Protein AF-A0A2N3C4J0-F1 (afdb_monomer_lite)

Secondary structure (DSSP, 8-state):
--HHHHHHHHHHHHHHHHIIIIIHHHGGGTTSSSPEEE--SSSSPEEE-S--S-THHHHHHHHHHHHHHHHHHHHHHHHHHHHGGGS-HHHHHHHHHHHHHHHHHHHHHHHHHHHHHHHHHTS-SS--PPP------TT-SHHHHHHHHHHHHHHHS-TT--HHHHHHHHHHHHHHTHHHHHHHHHHHHHHHHHTT--

Sequence (198 aa):
MTPIGARLEIELDDEYHRMQNEWFFKWHHIGGCKAAEIESFRGKPITYAGIKFSDTARLVYWDTIQHYLRKKIASTFEEVEHKLPAYPINVRRNSIKEAADLISIFAARIRAAATEKDRILRGDGLNFPSAFDAGHWDGCHRSDIDGYADALLASFCDENASAQSRTSRLKKWYDDNQFWVNTLGIVIGLASLLATVL

pLDDT: mean 84.2, std 19.19, range [32.53, 98.56]

Structure (mmCIF, N/CA/C/O backbone):
data_AF-A0A2N3C4J0-F1
#
_entry.id   AF-A0A2N3C4J0-F1
#
loop_
_atom_site.group_PDB
_atom_site.id
_atom_site.type_symbol
_atom_site.label_atom_id
_atom_site.label_alt_id
_atom_site.label_comp_id
_atom_site.label_asym_id
_atom_site.label_entity_id
_atom_site.label_seq_id
_atom_site.pdbx_PDB_ins_code
_atom_site.Cartn_x
_atom_site.Cartn_y
_atom_site.Cartn_z
_atom_site.occupancy
_atom_site.B_iso_or_equiv
_atom_site.auth_seq_id
_atom_site.auth_comp_id
_atom_site.auth_asym_id
_atom_site.auth_atom_id
_atom_site.pdbx_PDB_model_num
ATOM 1 N N . MET A 1 1 ? -8.227 12.735 16.635 1.00 80.69 1 MET A N 1
ATOM 2 C CA . MET A 1 1 ? -7.049 11.876 16.473 1.00 80.69 1 MET A CA 1
ATOM 3 C C . MET A 1 1 ? -6.783 11.121 17.755 1.00 80.69 1 MET A C 1
ATOM 5 O O . MET A 1 1 ? -6.570 11.725 18.803 1.00 80.69 1 MET A O 1
ATOM 9 N N . THR A 1 2 ? -6.882 9.803 17.680 1.00 92.75 2 THR A N 1
ATOM 10 C CA . THR A 1 2 ? -6.576 8.862 18.758 1.00 92.75 2 THR A CA 1
ATOM 11 C C . THR A 1 2 ? -5.072 8.566 18.814 1.00 92.75 2 THR A C 1
ATOM 13 O O . THR A 1 2 ? -4.380 8.768 17.815 1.00 92.75 2 THR A O 1
ATOM 16 N N . PRO A 1 3 ? -4.539 8.051 19.941 1.00 92.12 3 PRO A N 1
ATOM 17 C CA . PRO A 1 3 ? -3.128 7.665 20.025 1.00 92.12 3 PRO A CA 1
ATOM 18 C C . PRO A 1 3 ? -2.713 6.625 18.972 1.00 92.12 3 PRO A C 1
ATOM 20 O O . PRO A 1 3 ? -1.616 6.712 18.428 1.00 92.12 3 PRO A O 1
ATOM 23 N N . ILE A 1 4 ? -3.598 5.668 18.655 1.00 93.00 4 ILE A N 1
ATOM 24 C CA . ILE A 1 4 ? -3.370 4.679 17.590 1.00 93.00 4 ILE A CA 1
ATOM 25 C C . ILE A 1 4 ? -3.312 5.376 16.228 1.00 93.00 4 ILE A C 1
ATOM 27 O O . ILE A 1 4 ? -2.363 5.152 15.484 1.00 93.00 4 ILE A O 1
ATOM 31 N N . GLY A 1 5 ? -4.288 6.241 15.926 1.00 92.62 5 GLY A N 1
ATOM 32 C CA . GLY A 1 5 ? -4.351 6.962 14.652 1.00 92.62 5 GLY A CA 1
ATOM 33 C C . GLY A 1 5 ? -3.123 7.840 14.409 1.00 92.62 5 GLY A C 1
ATOM 34 O O . GLY A 1 5 ? -2.528 7.765 13.342 1.00 92.62 5 GLY A O 1
ATOM 35 N N . ALA A 1 6 ? -2.680 8.592 15.422 1.00 95.25 6 ALA A N 1
ATOM 36 C CA . ALA A 1 6 ? -1.507 9.459 15.301 1.00 95.25 6 ALA A CA 1
ATOM 37 C C . ALA A 1 6 ? -0.218 8.683 15.001 1.00 95.25 6 ALA A C 1
ATOM 39 O O . ALA A 1 6 ? 0.596 9.105 14.185 1.00 95.25 6 ALA A O 1
ATOM 40 N N . ARG A 1 7 ? -0.034 7.530 15.653 1.00 95.19 7 ARG A N 1
ATOM 41 C CA . ARG A 1 7 ? 1.132 6.679 15.408 1.00 95.19 7 ARG A CA 1
ATOM 42 C C . ARG A 1 7 ? 1.075 6.041 14.025 1.00 95.19 7 ARG A C 1
ATOM 44 O O . ARG A 1 7 ? 2.086 5.990 13.336 1.00 95.19 7 ARG A O 1
ATOM 51 N N . LEU A 1 8 ? -0.113 5.591 13.631 1.00 97.00 8 LEU A N 1
ATOM 52 C CA . LEU A 1 8 ? -0.340 4.964 12.340 1.00 97.00 8 LEU A CA 1
ATOM 53 C C . LEU A 1 8 ? -0.101 5.931 11.175 1.00 97.00 8 LEU A C 1
ATOM 55 O O . LEU A 1 8 ? 0.463 5.534 10.163 1.00 97.00 8 LEU A O 1
ATOM 59 N N . GLU A 1 9 ? -0.512 7.192 11.308 1.00 97.69 9 GLU A N 1
ATOM 60 C CA . GLU A 1 9 ? -0.270 8.218 10.290 1.00 97.69 9 GLU A CA 1
ATOM 61 C C . GLU A 1 9 ? 1.228 8.371 9.994 1.00 97.69 9 GLU A C 1
ATOM 63 O O . GLU A 1 9 ? 1.627 8.311 8.832 1.00 97.69 9 GLU A O 1
ATOM 68 N N . ILE A 1 10 ? 2.052 8.480 11.042 1.00 97.56 10 ILE A N 1
ATOM 69 C CA . ILE A 1 10 ? 3.514 8.571 10.921 1.00 97.56 10 ILE A CA 1
ATOM 70 C C . ILE A 1 10 ? 4.077 7.296 10.279 1.00 97.56 10 ILE A C 1
ATOM 72 O O . ILE A 1 10 ? 4.813 7.376 9.300 1.00 97.56 10 ILE A O 1
ATOM 76 N N . GLU A 1 11 ? 3.681 6.119 10.778 1.00 97.88 11 GLU A N 1
ATOM 77 C CA . GLU A 1 11 ? 4.143 4.824 10.256 1.00 97.88 11 GLU A CA 1
ATOM 78 C C . GLU A 1 11 ? 3.817 4.649 8.755 1.00 97.88 11 GLU A C 1
ATOM 80 O O . GLU A 1 11 ? 4.630 4.112 8.000 1.00 97.88 11 GLU A O 1
ATOM 85 N N . LEU A 1 12 ? 2.639 5.092 8.299 1.00 98.25 12 LEU A N 1
ATOM 86 C CA . LEU A 1 12 ? 2.232 5.001 6.892 1.00 98.25 12 LEU A CA 1
ATOM 87 C C . LEU A 1 12 ? 2.924 6.039 6.004 1.00 98.25 12 LEU A C 1
ATOM 89 O O . LEU A 1 12 ? 3.195 5.750 4.835 1.00 98.25 12 LEU A O 1
ATOM 93 N N . ASP A 1 13 ? 3.207 7.232 6.523 1.00 98.31 13 ASP A N 1
ATOM 94 C CA . ASP A 1 13 ? 3.931 8.252 5.765 1.00 98.31 13 ASP A CA 1
ATOM 95 C C . ASP A 1 13 ? 5.410 7.881 5.586 1.00 98.31 13 ASP A C 1
ATOM 97 O O . ASP A 1 13 ? 5.928 7.937 4.466 1.00 98.31 13 ASP A O 1
ATOM 101 N N . ASP A 1 14 ? 6.057 7.385 6.644 1.00 98.31 14 ASP A N 1
ATOM 102 C CA . ASP A 1 14 ? 7.418 6.842 6.583 1.00 98.31 14 ASP A CA 1
ATOM 103 C C . ASP A 1 14 ? 7.505 5.682 5.586 1.00 98.31 14 ASP A C 1
ATOM 105 O O . ASP A 1 14 ? 8.398 5.634 4.735 1.00 98.31 14 ASP A O 1
ATOM 109 N N . GLU A 1 15 ? 6.533 4.770 5.629 1.00 98.31 15 GLU A N 1
ATOM 110 C CA . GLU A 1 15 ? 6.479 3.644 4.705 1.00 98.31 15 GLU A CA 1
ATOM 111 C C . GLU A 1 15 ? 6.270 4.095 3.252 1.00 98.31 15 GLU A C 1
ATOM 113 O O . GLU A 1 15 ? 6.882 3.545 2.331 1.00 98.31 15 GLU A O 1
ATOM 118 N N . TYR A 1 16 ? 5.449 5.122 3.019 1.00 98.44 16 TYR A N 1
ATOM 119 C CA . TYR A 1 16 ? 5.300 5.698 1.686 1.00 98.44 16 TYR A CA 1
ATOM 120 C C . TYR A 1 16 ? 6.628 6.274 1.178 1.00 98.44 16 TYR A C 1
ATOM 122 O O . TYR A 1 16 ? 7.013 6.008 0.035 1.00 98.44 16 TYR A O 1
ATOM 130 N N . HIS A 1 17 ? 7.358 7.017 2.013 1.00 98.12 17 HIS A N 1
ATOM 131 C CA . HIS A 1 17 ? 8.673 7.551 1.655 1.00 98.12 17 HIS A CA 1
ATOM 132 C C . HIS A 1 17 ? 9.693 6.445 1.379 1.00 98.12 17 HIS A C 1
ATOM 134 O O . HIS A 1 17 ? 10.423 6.522 0.385 1.00 98.12 17 HIS A O 1
ATOM 140 N N . ARG A 1 18 ? 9.703 5.380 2.186 1.00 97.81 18 ARG A N 1
ATOM 141 C CA . ARG A 1 18 ? 10.529 4.195 1.935 1.00 97.81 18 ARG A CA 1
ATOM 142 C C . ARG A 1 18 ? 10.213 3.585 0.569 1.00 97.81 18 ARG A C 1
ATOM 144 O O . ARG A 1 18 ? 11.120 3.348 -0.226 1.00 97.81 18 ARG A O 1
ATOM 151 N N . MET A 1 19 ? 8.934 3.405 0.238 1.00 98.12 19 MET A N 1
ATOM 152 C CA . MET A 1 19 ? 8.522 2.876 -1.067 1.00 98.12 19 MET A CA 1
ATOM 153 C C . MET A 1 19 ? 8.969 3.763 -2.236 1.00 98.12 19 MET A C 1
ATOM 155 O O . MET A 1 19 ? 9.418 3.231 -3.254 1.00 98.12 19 MET A O 1
ATOM 159 N N . GLN A 1 20 ? 8.896 5.092 -2.105 1.00 97.19 20 GLN A N 1
ATOM 160 C CA . GLN A 1 20 ? 9.398 6.033 -3.118 1.00 97.19 20 GLN A CA 1
ATOM 161 C C . GLN A 1 20 ? 10.906 5.905 -3.335 1.00 97.19 20 GLN A C 1
ATOM 163 O O . GLN A 1 20 ? 11.361 5.772 -4.476 1.00 97.19 20 GLN A O 1
ATOM 168 N N . ASN A 1 21 ? 11.662 5.930 -2.241 1.00 95.81 21 ASN A N 1
ATOM 169 C CA . ASN A 1 21 ? 13.115 6.054 -2.274 1.00 95.81 21 ASN A CA 1
ATOM 170 C C . ASN A 1 21 ? 13.826 4.722 -2.517 1.00 95.81 21 ASN A C 1
ATOM 172 O O . ASN A 1 21 ? 14.916 4.705 -3.080 1.00 95.81 21 ASN A O 1
ATOM 176 N N . GLU A 1 22 ? 13.215 3.605 -2.127 1.00 94.81 22 GLU A N 1
ATOM 177 C CA . GLU A 1 22 ? 13.823 2.284 -2.251 1.00 94.81 22 GLU A CA 1
ATOM 178 C C . GLU A 1 22 ? 13.171 1.481 -3.370 1.00 94.81 22 GLU A C 1
ATOM 180 O O . GLU A 1 22 ? 13.823 1.140 -4.358 1.00 94.81 22 GLU A O 1
ATOM 185 N N . TRP A 1 23 ? 11.880 1.171 -3.246 1.00 96.69 23 TRP A N 1
ATOM 186 C CA . TRP A 1 23 ? 11.245 0.201 -4.134 1.00 96.69 23 TRP A CA 1
ATOM 187 C C . TRP A 1 23 ? 10.999 0.771 -5.533 1.00 96.69 23 TRP A C 1
ATOM 189 O O . TRP A 1 23 ? 11.502 0.238 -6.523 1.00 96.69 23 TRP A O 1
ATOM 199 N N . PHE A 1 24 ? 10.288 1.898 -5.632 1.00 96.94 24 PHE A N 1
ATOM 200 C CA . PHE A 1 24 ? 10.022 2.557 -6.912 1.00 96.94 24 PHE A CA 1
ATOM 201 C C . PHE A 1 24 ? 11.294 3.092 -7.574 1.00 96.94 24 PHE A C 1
ATOM 203 O O . PHE A 1 24 ? 11.328 3.233 -8.799 1.00 9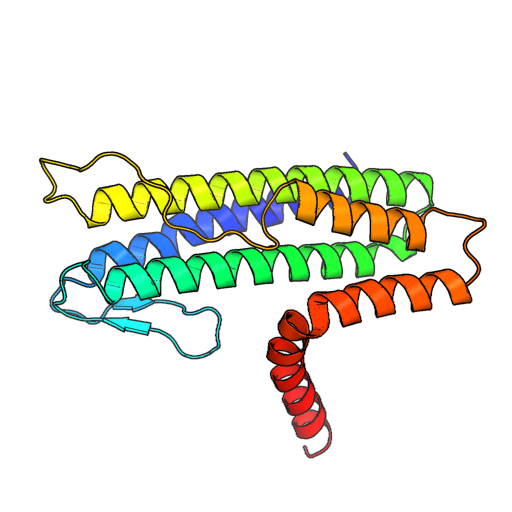6.94 24 PHE A O 1
ATOM 210 N N . PHE A 1 25 ? 12.318 3.437 -6.795 1.00 94.38 25 PHE A N 1
ATOM 211 C CA . PHE A 1 25 ? 13.606 3.876 -7.320 1.00 94.38 25 PHE A CA 1
ATOM 212 C C . PHE A 1 25 ? 14.356 2.736 -8.017 1.00 94.38 25 PHE A C 1
ATOM 214 O O . PHE A 1 25 ? 14.793 2.901 -9.154 1.00 94.38 25 PHE A O 1
ATOM 221 N N . LYS A 1 26 ? 14.433 1.549 -7.400 1.00 94.81 26 LYS A N 1
ATOM 222 C CA . LYS A 1 26 ? 15.139 0.384 -7.964 1.00 94.81 26 LYS A CA 1
ATOM 223 C C . LYS A 1 26 ? 14.640 -0.027 -9.350 1.00 94.81 26 LYS A C 1
ATOM 225 O O . LYS A 1 26 ? 15.444 -0.437 -10.185 1.00 94.81 26 LYS A O 1
ATOM 230 N N . TRP A 1 27 ? 13.348 0.138 -9.629 1.00 94.69 27 TRP A N 1
ATOM 231 C CA . TRP A 1 27 ? 12.779 -0.166 -10.945 1.00 94.69 27 TRP A CA 1
ATOM 232 C C . TRP A 1 27 ? 13.357 0.671 -12.092 1.00 94.69 27 TRP A C 1
ATOM 234 O O . TRP A 1 27 ? 13.385 0.192 -13.222 1.00 94.69 27 TRP A O 1
ATOM 244 N N . HIS A 1 28 ? 13.891 1.867 -11.825 1.00 91.50 28 HIS A N 1
ATOM 245 C CA . HIS A 1 28 ? 14.586 2.665 -12.847 1.00 91.50 28 HIS A CA 1
ATOM 246 C C . HIS A 1 28 ? 15.892 2.028 -13.324 1.00 91.50 28 HIS A C 1
ATOM 248 O O . HIS A 1 28 ? 16.371 2.328 -14.415 1.00 91.50 28 HIS A O 1
ATOM 254 N N . HIS A 1 29 ? 16.480 1.143 -12.521 1.00 91.50 29 HIS A N 1
ATOM 255 C CA . HIS A 1 29 ? 17.810 0.599 -12.773 1.00 91.50 29 HIS A CA 1
ATOM 256 C C . HIS A 1 29 ? 17.810 -0.763 -13.470 1.00 91.50 29 HIS A C 1
ATOM 258 O O . HIS A 1 29 ? 18.884 -1.261 -13.797 1.00 91.50 29 HIS A O 1
ATOM 264 N N . ILE A 1 30 ? 16.644 -1.350 -13.765 1.00 91.44 30 ILE A N 1
ATOM 265 C CA . ILE A 1 30 ? 16.563 -2.695 -14.365 1.00 91.44 30 ILE A CA 1
ATOM 266 C C . ILE A 1 30 ? 17.195 -2.786 -15.764 1.00 91.44 30 ILE A C 1
ATOM 268 O O . ILE A 1 30 ? 17.631 -3.861 -16.173 1.00 91.44 30 ILE A O 1
ATOM 272 N N . GLY A 1 31 ? 17.264 -1.660 -16.483 1.00 87.44 31 GLY A N 1
ATOM 273 C CA . GLY A 1 31 ? 17.903 -1.553 -17.798 1.00 87.44 31 GLY A CA 1
ATOM 274 C C . GLY A 1 31 ? 19.407 -1.280 -17.746 1.00 87.44 31 GLY A C 1
ATOM 275 O O . GLY A 1 31 ? 20.052 -1.231 -18.788 1.00 87.44 31 GLY A O 1
ATOM 276 N N . GLY A 1 32 ? 19.976 -1.084 -16.554 1.00 87.25 32 GLY A N 1
ATOM 277 C CA . GLY A 1 32 ? 21.403 -0.836 -16.374 1.00 87.25 32 GLY A CA 1
ATOM 278 C C . GLY A 1 32 ? 22.252 -2.108 -16.450 1.00 87.25 32 GLY A C 1
ATOM 279 O O . GLY A 1 32 ? 21.752 -3.226 -16.348 1.00 87.25 32 GLY A O 1
ATOM 280 N N . CYS A 1 33 ? 23.572 -1.935 -16.575 1.00 80.94 33 CYS A N 1
ATOM 281 C CA . CYS A 1 33 ? 24.528 -3.050 -16.615 1.00 80.94 33 CYS A CA 1
ATOM 282 C C . CYS A 1 33 ? 24.687 -3.776 -15.267 1.00 80.94 33 CYS A C 1
ATOM 284 O O . CYS A 1 33 ? 25.174 -4.902 -15.229 1.00 80.94 33 CYS A O 1
ATOM 286 N N . LYS A 1 34 ? 24.325 -3.126 -14.154 1.00 87.25 34 LYS A N 1
ATOM 287 C CA . LYS A 1 34 ? 24.336 -3.736 -12.819 1.00 87.25 34 LYS A CA 1
ATOM 288 C C . LYS A 1 34 ? 22.964 -4.323 -12.521 1.00 87.25 34 LYS A C 1
ATOM 290 O O . LYS A 1 34 ? 21.956 -3.688 -12.815 1.00 87.25 34 LYS A O 1
ATOM 295 N N . ALA A 1 35 ? 22.947 -5.498 -11.900 1.00 88.81 35 ALA A N 1
ATOM 296 C CA . ALA A 1 35 ? 21.706 -6.118 -11.471 1.00 88.81 35 ALA A CA 1
ATOM 297 C C . ALA A 1 35 ? 21.004 -5.259 -10.408 1.00 88.81 35 ALA A C 1
ATOM 299 O O . ALA A 1 35 ? 21.600 -4.896 -9.394 1.00 88.81 35 ALA A O 1
ATOM 300 N N . ALA A 1 36 ? 19.740 -4.935 -10.655 1.00 90.81 36 ALA A N 1
ATOM 301 C CA . ALA A 1 36 ? 18.839 -4.327 -9.695 1.00 90.81 36 ALA A CA 1
ATOM 302 C C . ALA A 1 36 ? 18.149 -5.434 -8.888 1.00 90.81 36 ALA A C 1
ATOM 304 O O . ALA A 1 36 ? 17.457 -6.284 -9.452 1.00 90.81 36 ALA A O 1
ATOM 305 N N . GLU A 1 37 ? 18.332 -5.410 -7.567 1.00 94.19 37 GLU A N 1
ATOM 306 C CA . GLU A 1 37 ? 17.665 -6.314 -6.627 1.00 94.19 37 GLU A CA 1
ATOM 307 C C . GLU A 1 37 ? 16.440 -5.635 -6.015 1.00 94.19 37 GLU A C 1
ATOM 309 O O . GLU A 1 37 ? 16.536 -4.773 -5.130 1.00 94.19 37 GLU A O 1
ATOM 314 N N . ILE A 1 38 ? 15.272 -6.023 -6.512 1.00 94.81 38 ILE A N 1
ATOM 315 C CA . ILE A 1 38 ? 13.973 -5.468 -6.151 1.00 94.81 38 ILE A CA 1
ATOM 316 C C . ILE A 1 38 ? 13.292 -6.397 -5.149 1.00 94.81 38 ILE A C 1
ATOM 318 O O . ILE A 1 38 ? 13.268 -7.615 -5.311 1.00 94.81 38 ILE A O 1
ATOM 322 N N . GLU A 1 39 ? 12.711 -5.826 -4.102 1.00 94.75 39 GLU A N 1
ATOM 323 C CA . GLU A 1 39 ? 11.949 -6.605 -3.132 1.00 94.75 39 GLU A CA 1
ATOM 324 C C . GLU A 1 39 ? 10.658 -7.139 -3.773 1.00 94.75 39 GLU A C 1
ATOM 326 O O . GLU A 1 39 ? 9.893 -6.381 -4.368 1.00 94.75 39 GLU A O 1
ATOM 331 N N . SER A 1 40 ? 10.408 -8.446 -3.658 1.00 92.19 40 SER A N 1
ATOM 332 C CA . SER A 1 40 ? 9.174 -9.069 -4.165 1.00 92.19 40 SER A CA 1
ATOM 333 C C . SER A 1 40 ? 8.035 -9.082 -3.147 1.00 92.19 40 SER A C 1
ATOM 335 O O . SER A 1 40 ? 6.912 -9.442 -3.487 1.00 92.19 40 SER A O 1
ATOM 337 N N . PHE A 1 41 ? 8.344 -8.809 -1.874 1.00 93.19 41 PHE A N 1
ATOM 338 C CA . PHE A 1 41 ? 7.460 -8.976 -0.712 1.00 93.19 41 PHE A CA 1
ATOM 339 C C . PHE A 1 41 ? 6.955 -10.416 -0.473 1.00 93.19 41 PHE A C 1
ATOM 341 O O . PHE A 1 41 ? 6.212 -10.671 0.482 1.00 93.19 41 PHE A O 1
ATOM 348 N N . ARG A 1 42 ? 7.444 -11.371 -1.281 1.00 89.81 42 ARG A N 1
ATOM 349 C CA . ARG A 1 42 ? 7.178 -12.820 -1.241 1.00 89.81 42 ARG A CA 1
ATOM 350 C C . ARG A 1 42 ? 8.379 -13.632 -0.722 1.00 89.81 42 ARG A C 1
ATOM 352 O O . ARG A 1 42 ? 8.401 -14.852 -0.832 1.00 89.81 42 ARG A O 1
ATOM 359 N N . GLY A 1 43 ? 9.400 -12.963 -0.180 1.00 86.69 43 GLY A N 1
ATOM 360 C CA . GLY A 1 43 ? 10.560 -13.576 0.482 1.00 86.69 43 GLY A CA 1
ATOM 361 C C . GLY A 1 43 ? 11.845 -13.608 -0.352 1.00 86.69 43 GLY A C 1
ATOM 362 O O . GLY A 1 43 ? 12.901 -13.280 0.176 1.00 86.69 43 GLY A O 1
ATOM 363 N N . LYS A 1 44 ? 11.784 -13.945 -1.649 1.00 89.06 44 LYS A N 1
ATOM 364 C CA . LYS A 1 44 ? 12.964 -13.888 -2.542 1.00 89.06 44 LYS A CA 1
ATOM 365 C C . LYS A 1 44 ? 12.961 -12.618 -3.396 1.00 89.06 44 LYS A C 1
ATOM 367 O O . LYS A 1 44 ? 11.920 -12.342 -3.988 1.00 89.06 44 LYS A O 1
ATOM 372 N N . PRO A 1 45 ? 14.067 -11.863 -3.502 1.00 92.38 45 PRO A N 1
ATOM 373 C CA . PRO A 1 45 ? 14.111 -10.669 -4.340 1.00 92.38 45 PRO A CA 1
ATOM 374 C C . PRO A 1 45 ? 13.979 -11.017 -5.830 1.00 92.38 45 PRO A C 1
ATOM 376 O O . PRO A 1 45 ? 14.329 -12.113 -6.267 1.00 92.38 45 PRO A O 1
ATOM 379 N N . ILE A 1 46 ? 13.468 -10.064 -6.602 1.00 93.00 46 ILE A N 1
ATOM 380 C CA . ILE A 1 46 ? 13.475 -10.074 -8.064 1.00 93.00 46 ILE A CA 1
ATOM 381 C C . ILE A 1 46 ? 14.794 -9.453 -8.517 1.00 93.00 46 ILE A C 1
ATOM 383 O O . ILE A 1 46 ? 15.144 -8.355 -8.084 1.00 93.00 46 ILE A O 1
ATOM 387 N N . THR A 1 47 ? 15.505 -10.131 -9.411 1.00 92.94 47 THR A N 1
ATOM 388 C CA . THR A 1 47 ? 16.779 -9.646 -9.947 1.00 92.94 47 THR A CA 1
ATOM 389 C C . THR A 1 47 ? 16.647 -9.395 -11.442 1.00 92.94 47 THR A C 1
ATOM 391 O O . THR A 1 47 ? 16.326 -10.310 -12.200 1.00 92.94 47 THR A O 1
ATOM 394 N N . TYR A 1 48 ? 16.929 -8.166 -11.870 1.00 92.25 48 TYR A N 1
ATOM 395 C CA . TYR A 1 48 ? 16.931 -7.776 -13.281 1.00 92.25 48 TYR A CA 1
ATOM 396 C C . TYR A 1 48 ? 18.212 -7.038 -13.656 1.00 92.25 48 TYR A C 1
ATOM 398 O O . TYR A 1 48 ? 18.709 -6.239 -12.871 1.00 92.25 48 TYR A O 1
ATOM 406 N N . ALA A 1 49 ? 18.733 -7.280 -14.859 1.00 91.12 49 ALA A N 1
ATOM 407 C CA . ALA A 1 49 ? 19.894 -6.578 -15.402 1.00 91.12 49 ALA A CA 1
ATOM 408 C C . ALA A 1 49 ? 19.761 -6.440 -16.922 1.00 91.12 49 ALA A C 1
ATOM 410 O O . ALA A 1 49 ? 19.448 -7.420 -17.599 1.00 91.12 49 ALA A O 1
ATOM 411 N N . GLY A 1 50 ? 20.020 -5.246 -17.455 1.00 89.19 50 GLY A N 1
ATOM 412 C CA . GLY A 1 50 ? 20.052 -4.982 -18.895 1.00 89.19 50 GLY A CA 1
ATOM 413 C C . GLY A 1 50 ? 18.735 -5.217 -19.641 1.00 89.19 50 GLY A C 1
ATOM 414 O O . GLY A 1 50 ? 18.762 -5.368 -20.861 1.00 89.19 50 GLY A O 1
ATOM 415 N N . ILE A 1 51 ? 17.591 -5.268 -18.948 1.00 89.75 51 ILE A N 1
ATOM 416 C CA . ILE A 1 51 ? 16.289 -5.484 -19.590 1.00 89.75 51 ILE A CA 1
ATOM 417 C C . ILE A 1 51 ? 15.489 -4.189 -19.702 1.00 89.75 51 ILE A C 1
ATOM 419 O O . ILE A 1 51 ? 15.481 -3.348 -18.804 1.00 89.75 51 ILE A O 1
ATOM 423 N N . LYS A 1 52 ? 14.759 -4.044 -20.809 1.00 90.56 52 LYS A N 1
ATOM 424 C CA . LYS A 1 52 ? 13.783 -2.966 -20.964 1.00 90.56 52 LYS A CA 1
ATOM 425 C C . LYS A 1 52 ? 12.546 -3.256 -20.110 1.00 90.56 52 LYS A C 1
ATOM 427 O O . LYS A 1 52 ? 12.116 -4.402 -19.985 1.00 90.56 52 LYS A O 1
ATOM 432 N N . PHE A 1 53 ? 11.945 -2.203 -19.562 1.00 93.56 53 PHE A N 1
ATOM 433 C CA . PHE A 1 53 ? 10.641 -2.293 -18.918 1.00 93.56 53 PHE A CA 1
ATOM 434 C C . PHE A 1 53 ? 9.536 -2.510 -19.967 1.00 93.56 53 PHE A C 1
ATOM 436 O O . PHE A 1 53 ? 9.023 -1.569 -20.572 1.00 93.56 53 PHE A O 1
ATOM 443 N N . SER A 1 54 ? 9.198 -3.773 -20.215 1.00 91.25 54 SER A N 1
ATOM 444 C CA . SER A 1 54 ? 8.178 -4.200 -21.180 1.00 91.25 54 SER A CA 1
ATOM 445 C C . SER A 1 54 ? 7.617 -5.571 -20.811 1.00 91.25 54 SER A C 1
ATOM 447 O O . SER A 1 54 ? 8.283 -6.340 -20.115 1.00 91.25 54 SER A O 1
ATOM 449 N N . ASP A 1 55 ? 6.403 -5.860 -21.285 1.00 91.12 55 ASP A N 1
ATOM 450 C CA . ASP A 1 55 ? 5.716 -7.154 -21.183 1.00 91.12 55 ASP A CA 1
ATOM 451 C C . ASP A 1 55 ? 5.863 -7.805 -19.799 1.00 91.12 55 ASP A C 1
ATOM 453 O O . ASP A 1 55 ? 5.278 -7.335 -18.822 1.00 91.12 55 ASP A O 1
ATOM 457 N N . THR A 1 56 ? 6.693 -8.843 -19.687 1.00 92.94 56 THR A N 1
ATOM 458 C CA . THR A 1 56 ? 6.924 -9.604 -18.455 1.00 92.94 56 THR A CA 1
ATOM 459 C C . THR A 1 56 ? 7.394 -8.739 -17.287 1.00 92.94 56 THR A C 1
ATOM 461 O O . THR A 1 56 ? 6.881 -8.893 -16.183 1.00 92.94 56 THR A O 1
ATOM 464 N N . ALA A 1 57 ? 8.327 -7.805 -17.500 1.00 94.56 57 ALA A N 1
ATOM 465 C CA . ALA A 1 57 ? 8.828 -6.952 -16.416 1.00 94.56 57 ALA A CA 1
ATOM 466 C C . ALA A 1 57 ? 7.722 -6.043 -15.864 1.00 94.56 57 ALA A C 1
ATOM 468 O O . ALA A 1 57 ? 7.630 -5.821 -14.657 1.00 94.56 57 ALA A O 1
ATOM 469 N N . ARG A 1 58 ? 6.836 -5.578 -16.751 1.00 95.38 58 ARG A N 1
ATOM 470 C CA . ARG A 1 58 ? 5.666 -4.780 -16.390 1.00 95.38 58 ARG A CA 1
ATOM 471 C C . ARG A 1 58 ? 4.626 -5.613 -15.638 1.00 95.38 58 ARG A C 1
ATOM 473 O O . ARG A 1 58 ? 4.075 -5.135 -14.653 1.00 95.38 58 ARG A O 1
ATOM 480 N N . LEU A 1 59 ? 4.384 -6.858 -16.050 1.00 95.25 59 LEU A N 1
ATOM 481 C CA . LEU A 1 59 ? 3.497 -7.773 -15.320 1.00 95.25 59 LEU A CA 1
ATOM 482 C C . LEU A 1 59 ? 4.016 -8.048 -13.903 1.00 95.25 59 LEU A C 1
ATOM 484 O O . LEU A 1 59 ? 3.260 -7.933 -12.942 1.00 95.25 59 LEU A O 1
ATOM 488 N N . VAL A 1 60 ? 5.314 -8.339 -13.763 1.00 95.69 60 VAL A N 1
ATOM 489 C CA . VAL A 1 60 ? 5.954 -8.571 -12.459 1.00 95.69 60 VAL A CA 1
ATOM 490 C C . VAL A 1 60 ? 5.892 -7.322 -11.583 1.00 95.69 60 VAL A C 1
ATOM 492 O O . VAL A 1 60 ? 5.590 -7.429 -10.396 1.00 95.69 60 VAL A O 1
ATOM 495 N N . TYR A 1 61 ? 6.125 -6.140 -12.154 1.00 97.12 61 TYR A N 1
ATOM 496 C CA . TYR A 1 61 ? 5.978 -4.864 -11.456 1.00 97.12 61 TYR A CA 1
ATOM 497 C C . TYR A 1 61 ? 4.592 -4.708 -10.830 1.00 97.12 61 TYR A C 1
ATOM 499 O O . TYR A 1 61 ? 4.479 -4.487 -9.621 1.00 97.12 61 TYR A O 1
ATOM 507 N N . TRP A 1 62 ? 3.548 -4.868 -11.648 1.00 97.50 62 TRP A N 1
ATOM 508 C CA . TRP A 1 62 ? 2.173 -4.707 -11.203 1.00 97.50 62 TRP A CA 1
ATOM 509 C C . TRP A 1 62 ? 1.787 -5.773 -10.180 1.00 97.50 62 TRP A C 1
ATOM 511 O O . TRP A 1 62 ? 1.232 -5.415 -9.144 1.00 97.50 62 TRP A O 1
ATOM 521 N N . ASP A 1 63 ? 2.086 -7.052 -10.417 1.00 95.81 63 ASP A N 1
ATOM 522 C CA . ASP A 1 63 ? 1.790 -8.122 -9.451 1.00 95.81 63 ASP A CA 1
ATOM 523 C C . ASP A 1 63 ? 2.458 -7.857 -8.092 1.00 95.81 63 ASP A C 1
ATOM 525 O O . ASP A 1 63 ? 1.833 -7.985 -7.038 1.00 95.81 63 ASP A O 1
ATOM 529 N N . THR A 1 64 ? 3.715 -7.409 -8.114 1.00 96.62 64 THR A N 1
ATOM 530 C CA . THR A 1 64 ? 4.498 -7.188 -6.895 1.00 96.62 64 THR A CA 1
ATOM 531 C C . THR A 1 64 ? 3.931 -6.048 -6.050 1.00 96.62 64 THR A C 1
ATOM 533 O O . THR A 1 64 ? 3.763 -6.215 -4.841 1.00 96.62 64 THR A O 1
ATOM 536 N N . ILE A 1 65 ? 3.598 -4.900 -6.655 1.00 97.50 65 ILE A N 1
ATOM 537 C CA . ILE A 1 65 ? 3.060 -3.758 -5.896 1.00 97.50 65 ILE A CA 1
ATOM 538 C C . ILE A 1 65 ? 1.639 -4.018 -5.383 1.00 97.50 65 ILE A C 1
ATOM 540 O O . ILE A 1 65 ? 1.291 -3.588 -4.283 1.00 97.50 65 ILE A O 1
ATOM 544 N N . GLN A 1 66 ? 0.830 -4.766 -6.138 1.00 96.31 66 GLN A N 1
ATOM 545 C CA . GLN A 1 66 ? -0.498 -5.197 -5.696 1.00 96.31 66 GLN A CA 1
ATOM 546 C C . GLN A 1 66 ? -0.397 -6.131 -4.490 1.00 96.31 66 GLN A C 1
ATOM 548 O O . GLN A 1 66 ? -1.090 -5.934 -3.490 1.00 96.31 66 GLN A O 1
ATOM 553 N N . HIS A 1 67 ? 0.505 -7.115 -4.556 1.00 94.81 67 HIS A N 1
ATOM 554 C CA . HIS A 1 67 ? 0.753 -8.032 -3.450 1.00 94.81 67 HIS A CA 1
ATOM 555 C C . HIS A 1 67 ? 1.243 -7.299 -2.198 1.00 94.81 67 HIS A C 1
ATOM 557 O O . HIS A 1 67 ? 0.722 -7.535 -1.107 1.00 94.81 67 HIS A O 1
ATOM 563 N N . TYR A 1 68 ? 2.206 -6.388 -2.363 1.00 97.06 68 TYR A N 1
ATOM 564 C CA . TYR A 1 68 ? 2.690 -5.524 -1.292 1.00 97.06 68 TYR A CA 1
ATOM 565 C C . TYR A 1 68 ? 1.554 -4.778 -0.606 1.00 97.06 68 TYR A C 1
ATOM 567 O O . TYR A 1 68 ? 1.401 -4.881 0.609 1.00 97.06 68 TYR A O 1
ATOM 575 N N . LEU A 1 69 ? 0.753 -4.043 -1.385 1.00 97.12 69 LEU A N 1
ATOM 576 C CA . LEU A 1 69 ? -0.257 -3.159 -0.823 1.00 97.12 69 LEU A CA 1
ATOM 577 C C . LEU A 1 69 ? -1.307 -3.959 -0.052 1.00 97.12 69 LEU A C 1
ATOM 579 O O . LEU A 1 69 ? -1.630 -3.607 1.080 1.00 97.12 69 LEU A O 1
ATOM 583 N N . ARG A 1 70 ? -1.758 -5.085 -0.617 1.00 94.25 70 ARG A N 1
ATOM 584 C CA . ARG A 1 70 ? -2.700 -5.989 0.051 1.00 94.25 70 ARG A CA 1
ATOM 585 C C . ARG A 1 70 ? -2.143 -6.503 1.374 1.00 94.25 70 ARG A C 1
ATOM 587 O O . ARG A 1 70 ? -2.819 -6.445 2.398 1.00 94.25 70 ARG A O 1
ATOM 594 N N . LYS A 1 71 ? -0.895 -6.980 1.365 1.00 93.75 71 LYS A N 1
ATOM 595 C CA . LYS A 1 71 ? -0.222 -7.481 2.568 1.00 93.75 71 LYS A CA 1
ATOM 596 C C . LYS A 1 71 ? -0.068 -6.381 3.619 1.00 93.75 71 LYS A C 1
ATOM 598 O O . LYS A 1 71 ? -0.323 -6.637 4.791 1.00 93.75 71 LYS A O 1
ATOM 603 N N . LYS A 1 72 ? 0.309 -5.166 3.204 1.00 96.62 72 LYS A N 1
ATOM 604 C CA . LYS A 1 72 ? 0.503 -4.027 4.106 1.00 96.62 72 LYS A CA 1
ATOM 605 C C . LYS A 1 72 ? -0.809 -3.617 4.775 1.00 96.62 72 LYS A C 1
ATOM 607 O O . LYS A 1 72 ? -0.826 -3.497 5.994 1.00 96.62 72 LYS A O 1
ATOM 612 N N . ILE A 1 73 ? -1.897 -3.487 4.011 1.00 95.31 73 ILE A N 1
ATOM 613 C CA . ILE A 1 73 ? -3.240 -3.182 4.537 1.00 95.31 73 ILE A CA 1
ATOM 614 C C . ILE A 1 73 ? -3.644 -4.201 5.607 1.00 95.31 73 ILE A C 1
ATOM 616 O O . ILE A 1 73 ? -3.997 -3.807 6.718 1.00 95.31 73 ILE A O 1
ATOM 620 N N . ALA A 1 74 ? -3.531 -5.498 5.297 1.00 92.56 74 ALA A N 1
ATOM 621 C CA . ALA A 1 74 ? -3.872 -6.564 6.235 1.00 92.56 74 ALA A CA 1
ATOM 622 C C . ALA A 1 74 ? -3.030 -6.485 7.520 1.00 92.56 74 ALA A C 1
ATOM 624 O O . ALA A 1 74 ? -3.592 -6.404 8.610 1.00 92.56 74 ALA A O 1
ATOM 625 N N . SER A 1 75 ? -1.698 -6.396 7.399 1.00 92.50 75 SER A N 1
ATOM 626 C CA . SER A 1 75 ? -0.812 -6.301 8.570 1.00 92.50 75 SER A CA 1
ATOM 627 C C . SER A 1 75 ? -1.088 -5.061 9.421 1.00 92.50 75 SER A C 1
ATOM 629 O O . SER A 1 75 ? -1.026 -5.112 10.645 1.00 92.50 75 SER A O 1
ATOM 631 N N . THR A 1 76 ? -1.439 -3.939 8.790 1.00 94.94 76 THR A N 1
ATOM 632 C CA . THR A 1 76 ? -1.745 -2.704 9.507 1.00 94.94 76 THR A CA 1
ATOM 633 C C . THR A 1 76 ? -3.041 -2.835 10.306 1.00 94.94 76 THR A C 1
ATOM 635 O O . THR A 1 76 ? -3.092 -2.391 11.453 1.00 94.94 76 THR A O 1
ATOM 638 N N . PHE A 1 77 ? -4.074 -3.474 9.752 1.00 93.94 77 PHE A N 1
ATOM 639 C CA . PHE A 1 77 ? -5.291 -3.761 10.512 1.00 93.94 77 PHE A CA 1
ATOM 640 C C . PHE A 1 77 ? -5.050 -4.746 11.659 1.00 93.94 77 PHE A C 1
ATOM 642 O O . PHE A 1 77 ? -5.557 -4.501 12.751 1.00 93.94 77 PHE A O 1
ATOM 649 N N . GLU A 1 78 ? -4.242 -5.791 11.461 1.00 91.06 78 GLU A N 1
ATOM 650 C CA . GLU A 1 78 ? -3.853 -6.729 12.529 1.00 91.06 78 GLU A CA 1
ATOM 651 C C . GLU A 1 78 ? -3.134 -6.008 13.682 1.00 91.06 78 GLU A C 1
ATOM 653 O O . GLU A 1 78 ? -3.422 -6.232 14.860 1.00 91.06 78 GLU A O 1
ATOM 658 N N . GLU A 1 79 ? -2.230 -5.079 13.366 1.00 90.69 79 GLU A N 1
ATOM 659 C CA . GLU A 1 79 ? -1.555 -4.269 14.378 1.00 90.69 79 GLU A CA 1
ATOM 660 C C . GLU A 1 79 ? -2.504 -3.334 15.134 1.00 90.69 79 GLU A C 1
ATOM 662 O O . GLU A 1 79 ? -2.331 -3.114 16.338 1.00 90.69 79 GLU A O 1
ATOM 667 N N . VAL A 1 80 ? -3.476 -2.738 14.436 1.00 93.25 80 VAL A N 1
ATOM 668 C CA . VAL A 1 80 ? -4.524 -1.930 15.071 1.00 93.25 80 VAL A CA 1
ATOM 669 C C . VAL A 1 80 ? -5.338 -2.820 16.002 1.00 93.25 80 VAL A C 1
ATOM 671 O O . VAL A 1 80 ? -5.457 -2.490 17.181 1.00 93.25 80 VAL A O 1
ATOM 674 N N . GLU A 1 81 ? -5.818 -3.964 15.510 1.00 92.19 81 GLU A N 1
ATOM 675 C CA . GLU A 1 81 ? -6.592 -4.950 16.263 1.00 92.19 81 GLU A CA 1
ATOM 676 C C . GLU A 1 81 ? -5.890 -5.358 17.560 1.00 92.19 81 GLU A C 1
ATOM 678 O O . GLU A 1 81 ? -6.497 -5.304 18.630 1.00 92.19 81 GLU A O 1
ATOM 683 N N . HIS A 1 82 ? -4.593 -5.665 17.496 1.00 91.31 82 HIS A N 1
ATOM 684 C CA . HIS A 1 82 ? -3.806 -6.045 18.667 1.00 91.31 82 HIS A CA 1
ATOM 685 C C . HIS A 1 82 ? -3.759 -4.950 19.750 1.00 91.31 82 HIS A C 1
ATOM 687 O O . HIS A 1 82 ? -3.687 -5.251 20.943 1.00 91.31 82 HIS A O 1
ATOM 693 N N . LYS A 1 83 ? -3.827 -3.671 19.358 1.00 91.81 83 LYS A N 1
ATOM 694 C CA . LYS A 1 83 ? -3.769 -2.518 20.275 1.00 91.81 83 LYS A CA 1
ATOM 695 C C . LYS A 1 83 ? -5.139 -2.154 20.855 1.00 91.81 83 LYS A C 1
ATOM 697 O O . LYS A 1 83 ? -5.196 -1.590 21.948 1.00 91.81 83 LYS A O 1
ATOM 702 N N . LEU A 1 84 ? -6.243 -2.466 20.168 1.00 91.25 84 LEU A N 1
ATOM 703 C CA . LEU A 1 84 ? -7.599 -2.053 20.568 1.00 91.25 84 LEU A CA 1
ATOM 704 C C . LEU A 1 84 ? -8.000 -2.454 22.003 1.00 91.25 84 LEU A C 1
ATOM 706 O O . LEU A 1 84 ? -8.583 -1.606 22.691 1.00 91.25 84 LEU A O 1
ATOM 710 N N . PRO A 1 85 ? -7.715 -3.676 22.509 1.00 91.19 85 PRO A N 1
ATOM 711 C CA . PRO A 1 85 ? -8.147 -4.097 23.843 1.00 91.19 85 PRO A CA 1
ATOM 712 C C . PRO A 1 85 ? -7.706 -3.163 24.975 1.00 91.19 85 PRO A C 1
ATOM 714 O O . PRO A 1 85 ? -8.443 -3.010 25.948 1.00 91.19 85 PRO A O 1
ATOM 717 N N . ALA A 1 86 ? -6.561 -2.490 24.825 1.00 92.19 86 ALA A N 1
ATOM 718 C CA . ALA A 1 86 ? -5.993 -1.598 25.835 1.00 92.19 86 ALA A CA 1
ATOM 719 C C . ALA A 1 86 ? -6.771 -0.280 26.030 1.00 92.19 86 ALA A C 1
ATOM 721 O O . ALA A 1 86 ? -6.507 0.454 26.980 1.00 92.19 86 ALA A O 1
ATOM 722 N N . TYR A 1 87 ? -7.728 0.032 25.152 1.00 92.25 87 TYR A N 1
ATOM 723 C CA . TYR A 1 87 ? -8.448 1.308 25.147 1.00 92.25 87 TYR A CA 1
ATOM 724 C C . TYR A 1 87 ? -9.943 1.143 25.460 1.00 92.25 87 TYR A C 1
ATOM 726 O O . TYR A 1 87 ? -10.501 0.072 25.218 1.00 92.25 87 TYR A O 1
ATOM 734 N N . PRO A 1 88 ? -10.631 2.186 25.961 1.00 93.00 88 PRO A N 1
ATOM 735 C CA . PRO A 1 88 ? -12.082 2.166 26.148 1.00 93.00 88 PRO A CA 1
ATOM 736 C C . PRO A 1 88 ? -12.841 2.181 24.808 1.00 93.00 88 PRO A C 1
ATOM 738 O O . PRO A 1 88 ? -12.314 2.591 23.773 1.00 93.00 88 PRO A O 1
ATOM 741 N N . ILE A 1 89 ? -14.106 1.744 24.824 1.00 92.31 89 ILE A N 1
ATOM 742 C CA . ILE A 1 89 ? -14.915 1.468 23.621 1.00 92.31 89 ILE A CA 1
ATOM 743 C C . ILE A 1 89 ? -15.055 2.659 22.660 1.00 92.31 89 ILE A C 1
ATOM 745 O O . ILE A 1 89 ? -15.002 2.488 21.442 1.00 92.31 89 ILE A O 1
ATOM 749 N N . ASN A 1 90 ? -15.189 3.875 23.192 1.00 90.94 90 ASN A N 1
ATOM 750 C CA . ASN A 1 90 ? -15.270 5.106 22.408 1.00 90.94 90 ASN A CA 1
ATOM 751 C C . ASN A 1 90 ? -13.960 5.391 21.662 1.00 90.94 90 ASN A C 1
ATOM 753 O O . ASN A 1 90 ? -13.988 5.774 20.494 1.00 90.94 90 ASN A O 1
ATOM 757 N N . VAL A 1 91 ? -12.819 5.159 22.316 1.00 93.56 91 VAL A N 1
ATOM 758 C CA . VAL A 1 91 ? -11.497 5.312 21.703 1.00 93.56 91 VAL A CA 1
ATOM 759 C C . VAL A 1 91 ? -11.286 4.233 20.648 1.00 93.56 91 VAL A C 1
ATOM 761 O O . VAL A 1 91 ? -10.909 4.580 19.536 1.00 93.56 91 VAL A O 1
ATOM 764 N N . ARG A 1 92 ? -11.628 2.966 20.929 1.00 94.12 92 ARG A N 1
ATOM 765 C CA . ARG A 1 92 ? -11.552 1.870 19.940 1.00 94.12 92 ARG A CA 1
ATOM 766 C C . ARG A 1 92 ? -12.310 2.205 18.658 1.00 94.12 92 ARG A C 1
ATOM 768 O O . ARG A 1 92 ? -11.748 2.124 17.571 1.00 94.12 92 ARG A O 1
ATOM 775 N N . ARG A 1 93 ? -13.570 2.632 18.793 1.00 95.06 93 ARG A N 1
ATOM 776 C CA . ARG A 1 93 ? -14.435 2.988 17.660 1.00 95.06 93 ARG A CA 1
ATOM 777 C C . ARG A 1 93 ? -13.814 4.081 16.796 1.00 95.06 93 ARG A C 1
ATOM 779 O O . ARG A 1 93 ? -13.810 3.965 15.574 1.00 95.06 93 ARG A O 1
ATOM 786 N N . ASN A 1 94 ? -13.302 5.133 17.429 1.00 96.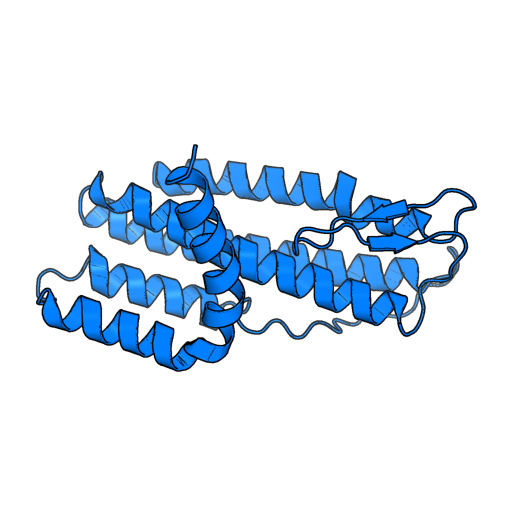00 94 ASN A N 1
ATOM 787 C CA . ASN A 1 94 ? -12.665 6.233 16.714 1.00 96.00 94 ASN A CA 1
ATOM 788 C C . ASN A 1 94 ? -11.347 5.791 16.070 1.00 96.00 94 ASN A C 1
ATOM 790 O O . ASN A 1 94 ? -11.118 6.119 14.914 1.00 96.00 94 ASN A O 1
ATOM 794 N N . SER A 1 95 ? -10.530 4.991 16.762 1.00 95.88 95 SER A N 1
ATOM 795 C CA . SER A 1 95 ? -9.275 4.459 16.223 1.00 95.88 95 SER A CA 1
ATOM 796 C C . SER A 1 95 ? -9.484 3.576 14.997 1.00 95.88 95 SER A C 1
ATOM 798 O O . SER A 1 95 ? -8.715 3.692 14.053 1.00 95.88 95 SER A O 1
ATOM 800 N N . ILE A 1 96 ? -10.521 2.731 14.974 1.00 96.50 96 ILE A N 1
ATOM 801 C CA . ILE A 1 96 ? -10.825 1.886 13.808 1.00 96.50 96 ILE A CA 1
ATOM 802 C C . ILE A 1 96 ? -11.203 2.744 12.594 1.00 96.50 96 ILE A C 1
ATOM 804 O O . ILE A 1 96 ? -10.687 2.520 11.502 1.00 96.50 96 ILE A O 1
ATOM 808 N N . LYS A 1 97 ? -12.070 3.748 12.783 1.00 97.12 97 LYS A N 1
ATOM 809 C CA . LYS A 1 97 ? -12.481 4.657 11.700 1.00 97.12 97 LYS A CA 1
ATOM 810 C C . LYS A 1 97 ? -11.309 5.480 11.171 1.00 97.12 97 LYS A C 1
ATOM 812 O O . LYS A 1 97 ? -11.084 5.516 9.968 1.00 97.12 97 LYS A O 1
ATOM 817 N N . GLU A 1 98 ? -10.538 6.081 12.078 1.00 97.31 98 GLU A N 1
ATOM 818 C CA . GLU A 1 98 ? -9.332 6.834 11.723 1.00 97.31 98 GLU A CA 1
ATOM 819 C C . GLU A 1 98 ? -8.325 5.943 10.978 1.00 97.31 98 GLU A C 1
ATOM 821 O O . GLU A 1 98 ? -7.765 6.366 9.970 1.00 97.31 98 GLU A O 1
ATOM 826 N N . ALA A 1 99 ? -8.130 4.693 11.415 1.00 97.50 99 ALA A N 1
ATOM 827 C CA . ALA A 1 99 ? -7.254 3.751 10.726 1.00 97.50 99 ALA A CA 1
ATOM 828 C C . ALA A 1 99 ? -7.740 3.440 9.304 1.00 97.50 99 ALA A C 1
ATOM 830 O O . ALA A 1 99 ? -6.940 3.486 8.375 1.00 97.50 99 ALA A O 1
ATOM 831 N N . ALA A 1 100 ? -9.035 3.181 9.110 1.00 97.88 100 ALA A N 1
ATOM 832 C CA . ALA A 1 100 ? -9.602 2.918 7.787 1.00 97.88 100 ALA A CA 1
ATOM 833 C C . ALA A 1 100 ? -9.382 4.090 6.815 1.00 97.88 100 ALA A C 1
ATOM 835 O O . ALA A 1 100 ? -8.985 3.884 5.663 1.00 97.88 100 ALA A O 1
ATOM 836 N N . ASP A 1 101 ? -9.575 5.323 7.288 1.00 98.12 101 ASP A N 1
ATOM 837 C CA . ASP A 1 101 ? -9.329 6.528 6.495 1.00 98.12 101 ASP A CA 1
ATOM 838 C C . ASP A 1 101 ? -7.848 6.678 6.127 1.00 98.12 101 ASP A C 1
ATOM 840 O O . ASP A 1 101 ? -7.520 6.852 4.949 1.00 98.12 101 ASP A O 1
ATOM 844 N N . LEU A 1 102 ? -6.945 6.542 7.103 1.00 98.44 102 LEU A N 1
ATOM 845 C CA . LEU A 1 102 ? -5.498 6.646 6.887 1.00 98.44 102 LEU A CA 1
ATOM 846 C C . LEU A 1 102 ? -4.979 5.571 5.922 1.00 98.44 102 LEU A C 1
ATOM 848 O O . LEU A 1 102 ? -4.244 5.879 4.982 1.00 98.44 102 LEU A O 1
ATOM 852 N N . ILE A 1 103 ? -5.408 4.320 6.103 1.00 98.25 103 ILE A N 1
ATOM 853 C CA . ILE A 1 103 ? -5.044 3.194 5.234 1.00 98.25 103 ILE A CA 1
ATOM 854 C C . ILE A 1 103 ? -5.566 3.425 3.810 1.00 98.25 103 ILE A C 1
ATOM 856 O O . ILE A 1 103 ? -4.847 3.174 2.843 1.00 98.25 103 ILE A O 1
ATOM 860 N N . SER A 1 104 ? -6.781 3.959 3.659 1.00 98.19 104 SER A N 1
ATOM 861 C CA . SER A 1 104 ? -7.353 4.284 2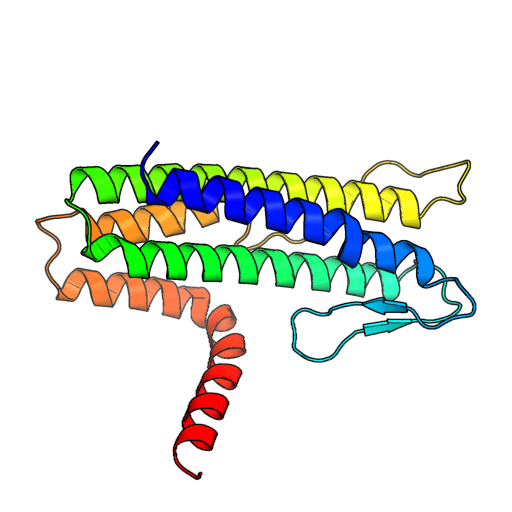.345 1.00 98.19 104 SER A CA 1
ATOM 862 C C . SER A 1 104 ? -6.567 5.371 1.618 1.00 98.19 104 SER A C 1
ATOM 864 O O . SER A 1 104 ? -6.305 5.252 0.419 1.00 98.19 104 SER A O 1
ATOM 866 N N . ILE A 1 105 ? -6.161 6.421 2.338 1.00 98.25 105 ILE A N 1
ATOM 867 C CA . ILE A 1 105 ? -5.323 7.497 1.795 1.00 98.25 105 ILE A CA 1
ATOM 868 C C . ILE A 1 105 ? -3.962 6.937 1.369 1.00 98.25 105 ILE A C 1
ATOM 870 O O . ILE A 1 105 ? -3.507 7.199 0.254 1.00 98.25 105 ILE A O 1
ATOM 874 N N . PHE A 1 106 ? -3.329 6.131 2.222 1.00 98.56 106 PHE A N 1
ATOM 875 C CA . PHE A 1 106 ? -2.066 5.466 1.913 1.00 98.56 106 PHE A CA 1
ATOM 876 C C . PHE A 1 106 ? -2.174 4.577 0.665 1.00 98.56 106 PHE A C 1
ATOM 878 O O . PHE A 1 106 ? -1.360 4.696 -0.254 1.00 98.56 106 PHE A O 1
ATOM 885 N N . ALA A 1 107 ? -3.215 3.745 0.577 1.00 98.19 107 ALA A N 1
ATOM 886 C CA . ALA A 1 107 ? -3.458 2.887 -0.576 1.00 98.19 107 ALA A CA 1
ATOM 887 C C . ALA A 1 107 ? -3.622 3.704 -1.864 1.00 98.19 107 ALA A C 1
ATOM 889 O O . ALA A 1 107 ? -2.980 3.403 -2.871 1.00 98.19 107 ALA A O 1
ATOM 890 N N . ALA A 1 108 ? -4.404 4.786 -1.830 1.00 97.88 108 ALA A N 1
ATOM 891 C CA . ALA A 1 108 ? -4.555 5.685 -2.971 1.00 97.88 108 ALA A CA 1
ATOM 892 C C . ALA A 1 108 ? -3.216 6.318 -3.400 1.00 97.88 108 ALA A C 1
ATOM 894 O O . ALA A 1 108 ? -2.913 6.353 -4.595 1.00 97.88 108 ALA A O 1
ATOM 895 N N . ARG A 1 109 ? -2.381 6.755 -2.443 1.00 98.25 109 ARG A N 1
ATOM 896 C CA . ARG A 1 109 ? -1.041 7.311 -2.715 1.00 98.25 109 ARG A CA 1
ATOM 897 C C . ARG A 1 109 ? -0.126 6.290 -3.391 1.00 98.25 109 ARG A C 1
ATOM 899 O O . ARG A 1 109 ? 0.516 6.619 -4.387 1.00 98.25 109 ARG A O 1
ATOM 906 N N . ILE A 1 110 ? -0.087 5.052 -2.897 1.00 98.38 110 ILE A N 1
ATOM 907 C CA . ILE A 1 110 ? 0.717 3.977 -3.497 1.00 98.38 110 ILE A CA 1
ATOM 908 C C . ILE A 1 110 ? 0.246 3.663 -4.921 1.00 98.38 110 ILE A C 1
ATOM 910 O O . ILE A 1 110 ? 1.075 3.545 -5.821 1.00 98.38 110 ILE A O 1
ATOM 914 N N . ARG A 1 111 ? -1.068 3.582 -5.158 1.00 97.94 111 ARG A N 1
ATOM 915 C CA . ARG A 1 111 ? -1.634 3.323 -6.494 1.00 97.94 111 ARG A CA 1
ATOM 916 C C . ARG A 1 111 ? -1.300 4.426 -7.495 1.00 97.94 111 ARG A C 1
ATOM 918 O O . ARG A 1 111 ? -0.902 4.138 -8.627 1.00 97.94 111 ARG A O 1
ATOM 925 N N . ALA A 1 112 ? -1.421 5.684 -7.073 1.00 97.75 112 ALA A N 1
ATOM 926 C CA . ALA A 1 112 ? -1.057 6.836 -7.891 1.00 97.75 112 ALA A CA 1
ATOM 927 C C . ALA A 1 112 ? 0.440 6.821 -8.235 1.00 97.75 112 ALA A C 1
ATOM 929 O O . ALA A 1 112 ? 0.809 6.949 -9.402 1.00 97.75 112 ALA A O 1
ATOM 930 N N . ALA A 1 113 ? 1.296 6.572 -7.240 1.00 98.12 113 ALA A N 1
ATOM 931 C CA . ALA A 1 113 ? 2.732 6.438 -7.447 1.00 98.12 113 ALA A CA 1
ATOM 932 C C . ALA A 1 113 ? 3.090 5.278 -8.384 1.00 98.12 113 ALA A C 1
ATOM 934 O O . ALA A 1 113 ? 3.963 5.428 -9.238 1.00 98.12 113 ALA A O 1
ATOM 935 N N . ALA A 1 114 ? 2.404 4.140 -8.257 1.00 98.06 114 ALA A N 1
ATOM 936 C CA . ALA A 1 114 ? 2.637 2.986 -9.112 1.00 98.06 114 ALA A CA 1
ATOM 937 C C . ALA A 1 114 ? 2.271 3.277 -10.574 1.00 98.06 114 ALA A C 1
ATOM 939 O O . ALA A 1 114 ? 3.038 2.996 -11.493 1.00 98.06 114 ALA A O 1
ATOM 940 N N . THR A 1 115 ? 1.127 3.927 -10.778 1.00 98.06 115 THR A N 1
ATOM 941 C CA . THR A 1 115 ? 0.662 4.355 -12.102 1.00 98.06 115 THR A CA 1
ATOM 942 C C . THR A 1 115 ? 1.632 5.337 -12.749 1.00 98.06 115 THR A C 1
ATOM 944 O O . THR A 1 115 ? 1.978 5.195 -13.923 1.00 98.06 115 THR A O 1
ATOM 947 N N . GLU A 1 116 ? 2.108 6.317 -11.983 1.00 97.25 116 GLU A N 1
ATOM 948 C CA . GLU A 1 116 ? 3.064 7.298 -12.487 1.00 97.25 116 GLU A CA 1
ATOM 949 C C . GLU A 1 116 ? 4.421 6.661 -12.791 1.00 97.25 116 GLU A C 1
ATOM 951 O O . GLU A 1 116 ? 5.038 6.940 -13.819 1.00 97.25 116 GLU A O 1
ATOM 956 N N . LYS A 1 117 ? 4.880 5.741 -11.944 1.00 96.69 117 LYS A N 1
ATOM 957 C CA . LYS A 1 117 ? 6.130 5.026 -12.178 1.00 96.69 117 LYS A CA 1
ATOM 958 C C . LYS A 1 117 ? 6.048 4.133 -13.419 1.00 96.69 117 LYS A C 1
ATOM 960 O O . LYS A 1 117 ? 6.967 4.189 -14.228 1.00 96.69 117 LYS A O 1
ATOM 965 N N . ASP A 1 118 ? 4.964 3.384 -13.623 1.00 96.75 118 ASP A N 1
ATOM 966 C CA . ASP A 1 118 ? 4.727 2.621 -14.862 1.00 96.75 118 ASP A CA 1
ATOM 967 C C . ASP A 1 118 ? 4.757 3.531 -16.098 1.00 96.75 118 ASP A C 1
ATOM 969 O O . ASP A 1 118 ? 5.381 3.194 -17.106 1.00 96.75 118 ASP A O 1
ATOM 973 N N . ARG A 1 119 ? 4.128 4.711 -16.014 1.00 96.06 119 ARG A N 1
ATOM 974 C CA . ARG A 1 119 ? 4.146 5.713 -17.086 1.00 96.06 119 ARG A CA 1
ATOM 975 C C . ARG A 1 119 ? 5.568 6.163 -17.418 1.00 96.06 119 ARG A C 1
ATOM 977 O O . ARG A 1 119 ? 5.930 6.195 -18.593 1.00 96.06 119 ARG A O 1
ATOM 984 N N . ILE A 1 120 ? 6.369 6.479 -16.398 1.00 95.06 120 ILE A N 1
ATOM 985 C CA . ILE A 1 120 ? 7.757 6.923 -16.568 1.00 95.06 120 ILE A CA 1
ATOM 986 C C . ILE A 1 120 ? 8.624 5.801 -17.150 1.00 95.06 120 ILE A C 1
ATOM 988 O O . ILE A 1 120 ? 9.352 6.036 -18.109 1.00 95.06 120 ILE A O 1
ATOM 992 N N . LEU A 1 121 ? 8.522 4.579 -16.617 1.00 94.56 121 LEU A N 1
ATOM 993 C CA . LEU A 1 121 ? 9.334 3.435 -17.051 1.00 94.56 121 LEU A CA 1
ATOM 994 C C . LEU A 1 121 ? 9.033 2.993 -18.491 1.00 94.56 121 LEU A C 1
ATOM 996 O O . LEU A 1 121 ? 9.895 2.413 -19.148 1.00 94.56 121 LEU A O 1
ATOM 1000 N N . ARG A 1 122 ? 7.821 3.264 -18.992 1.00 93.62 122 ARG A N 1
ATOM 1001 C CA . ARG A 1 122 ? 7.455 3.038 -20.400 1.00 93.62 122 ARG A CA 1
ATOM 1002 C C . ARG A 1 122 ? 7.943 4.137 -21.348 1.00 93.62 122 ARG A C 1
ATOM 1004 O O . ARG A 1 122 ? 7.895 3.928 -22.560 1.00 93.62 122 ARG A O 1
ATOM 1011 N N . GLY A 1 123 ? 8.349 5.293 -20.829 1.00 90.88 123 GLY A N 1
ATOM 1012 C CA . GLY A 1 123 ? 8.871 6.395 -21.633 1.00 90.88 123 GLY A CA 1
ATOM 1013 C C . GLY A 1 123 ? 10.335 6.219 -22.031 1.00 90.88 123 GLY A C 1
ATOM 1014 O O . GLY A 1 123 ? 11.036 5.335 -21.543 1.00 90.88 123 GLY A O 1
ATOM 1015 N N . ASP A 1 124 ? 10.800 7.093 -22.919 1.00 86.50 124 ASP A N 1
ATOM 1016 C CA . ASP A 1 124 ? 12.198 7.161 -23.379 1.00 86.50 124 ASP A CA 1
ATOM 1017 C C . ASP A 1 124 ? 12.996 8.307 -22.718 1.00 86.50 124 ASP A C 1
ATOM 1019 O O . ASP A 1 124 ? 14.139 8.571 -23.085 1.00 86.50 124 ASP A O 1
ATOM 1023 N N . GLY A 1 125 ? 12.394 8.991 -21.737 1.00 83.62 125 GLY A N 1
ATOM 1024 C CA . GLY A 1 125 ? 12.957 10.164 -21.060 1.00 83.62 125 GLY A CA 1
ATOM 1025 C C . GLY A 1 125 ? 12.539 11.509 -21.667 1.00 83.62 125 GLY A C 1
ATOM 1026 O O . GLY A 1 125 ? 12.643 12.525 -20.983 1.00 83.62 125 GLY A O 1
ATOM 1027 N N . LEU A 1 126 ? 12.022 11.523 -22.899 1.00 85.81 126 LEU A N 1
ATOM 1028 C CA . LEU A 1 126 ? 11.513 12.719 -23.586 1.00 85.81 126 LEU A CA 1
ATOM 1029 C C . LEU A 1 126 ? 10.006 12.616 -23.853 1.00 85.81 126 LEU A C 1
ATOM 1031 O O . LEU A 1 126 ? 9.267 13.582 -23.676 1.00 85.81 126 LEU A O 1
ATOM 1035 N N . ASN A 1 127 ? 9.551 11.427 -24.235 1.00 90.94 127 ASN A N 1
ATOM 1036 C CA . ASN A 1 127 ? 8.176 11.086 -24.541 1.00 90.94 127 ASN A CA 1
ATOM 1037 C C . ASN A 1 127 ? 7.683 10.040 -23.547 1.00 90.94 127 ASN A C 1
ATOM 1039 O O . ASN A 1 127 ? 8.280 8.974 -23.373 1.00 90.94 127 ASN A O 1
ATOM 1043 N N . PHE A 1 128 ? 6.546 10.329 -22.926 1.00 92.38 128 PHE A N 1
ATOM 1044 C CA . PHE A 1 128 ? 5.901 9.424 -21.990 1.00 92.38 128 PHE A CA 1
ATOM 1045 C C . PHE A 1 128 ? 4.466 9.159 -22.441 1.00 92.38 128 PHE A C 1
ATOM 1047 O O . PHE A 1 128 ? 3.763 10.108 -22.800 1.00 92.38 128 PHE A O 1
ATOM 1054 N N . PRO A 1 129 ? 3.999 7.900 -22.403 1.00 94.12 129 PRO A N 1
ATOM 1055 C CA . PRO A 1 129 ? 2.606 7.594 -22.694 1.00 94.12 129 PRO A CA 1
ATOM 1056 C C . PRO A 1 129 ? 1.674 8.207 -21.638 1.00 94.12 129 PRO A C 1
ATOM 1058 O O . PRO A 1 129 ? 2.112 8.708 -20.598 1.00 94.12 129 PRO A O 1
ATOM 1061 N N . SER A 1 130 ? 0.364 8.132 -21.875 1.00 93.12 130 SER A N 1
ATOM 1062 C CA . SER A 1 130 ? -0.624 8.482 -20.856 1.00 93.12 130 SER A CA 1
ATOM 1063 C C . SER A 1 130 ? -0.523 7.550 -19.642 1.00 93.12 130 SER A C 1
ATOM 1065 O O . SER A 1 130 ? -0.212 6.355 -19.761 1.00 93.12 130 SER A O 1
ATOM 1067 N N . ALA A 1 131 ? -0.816 8.107 -18.465 1.00 94.00 131 ALA A N 1
ATOM 1068 C CA . ALA A 1 131 ? -0.999 7.331 -17.246 1.00 94.00 131 ALA A CA 1
ATOM 1069 C C . ALA A 1 131 ? -2.110 6.292 -17.460 1.00 94.00 131 ALA A C 1
ATOM 1071 O O . ALA A 1 131 ? -3.158 6.603 -18.028 1.00 94.00 131 ALA A O 1
ATOM 1072 N N . PHE A 1 132 ? -1.864 5.057 -17.034 1.00 91.44 132 PHE A N 1
ATOM 1073 C CA . PHE A 1 132 ? -2.830 3.968 -17.114 1.00 91.44 132 PHE A CA 1
ATOM 1074 C C . PHE A 1 132 ? -2.648 3.057 -15.904 1.00 91.44 132 PHE A C 1
ATOM 1076 O O . PHE A 1 132 ? -1.586 2.450 -15.749 1.00 91.44 132 PHE A O 1
ATOM 1083 N N . ASP A 1 133 ? -3.670 2.990 -15.052 1.00 94.12 133 ASP A N 1
ATOM 1084 C CA . ASP A 1 133 ? -3.704 2.077 -13.910 1.00 94.12 133 ASP A CA 1
ATOM 1085 C C . ASP A 1 133 ? -3.990 0.661 -14.432 1.00 94.12 133 ASP A C 1
ATOM 1087 O O . ASP A 1 133 ? -5.112 0.354 -14.834 1.00 94.12 133 ASP A O 1
ATOM 1091 N N . ALA A 1 134 ? -2.953 -0.179 -14.482 1.00 92.75 134 ALA A N 1
ATOM 1092 C CA . ALA A 1 134 ? -3.070 -1.580 -14.890 1.00 92.75 134 ALA A CA 1
ATOM 1093 C C . ALA A 1 134 ? -3.204 -2.537 -13.693 1.00 92.75 134 ALA A C 1
ATOM 1095 O O . ALA A 1 134 ? -3.138 -3.751 -13.877 1.00 92.75 134 ALA A O 1
ATOM 1096 N N . GLY A 1 135 ? -3.332 -2.010 -12.472 1.00 90.81 135 GLY A N 1
ATOM 1097 C CA . GLY A 1 135 ? -3.447 -2.822 -11.269 1.00 90.81 135 GLY A CA 1
ATOM 1098 C C . GLY A 1 135 ? -4.847 -3.413 -11.083 1.00 90.81 135 GLY A C 1
ATOM 1099 O O . GLY A 1 135 ? -5.864 -2.769 -11.340 1.00 90.81 135 GLY A O 1
ATOM 1100 N N . HIS A 1 136 ? -4.896 -4.642 -10.576 1.00 93.31 136 HIS A N 1
ATOM 1101 C CA . HIS A 1 136 ? -6.090 -5.322 -10.075 1.00 93.31 136 HIS A CA 1
ATOM 1102 C C . HIS A 1 136 ? -6.095 -5.258 -8.540 1.00 93.31 136 HIS A C 1
ATOM 1104 O O . HIS A 1 136 ? -5.582 -6.119 -7.825 1.00 93.31 136 HIS A O 1
ATOM 1110 N N . TRP A 1 137 ? -6.638 -4.166 -8.014 1.00 92.62 137 TRP A N 1
ATOM 1111 C CA . TRP A 1 137 ? -6.495 -3.774 -6.611 1.00 92.62 137 TRP A CA 1
ATOM 1112 C C . TRP A 1 137 ? -7.455 -4.484 -5.646 1.00 92.62 137 TRP A C 1
ATOM 1114 O O . TRP A 1 137 ? -7.883 -3.882 -4.663 1.00 92.62 137 TRP A O 1
ATOM 1124 N N . ASP A 1 138 ? -7.769 -5.757 -5.889 1.00 88.56 138 ASP A N 1
ATOM 1125 C CA . ASP A 1 138 ? -8.675 -6.537 -5.039 1.00 88.56 138 ASP A CA 1
ATOM 1126 C C . ASP A 1 138 ? -8.165 -6.571 -3.590 1.00 88.56 138 ASP A C 1
ATOM 1128 O O . ASP A 1 138 ? -6.999 -6.911 -3.345 1.00 88.56 138 ASP A O 1
ATOM 1132 N N . GLY A 1 139 ? -9.020 -6.222 -2.627 1.00 84.50 139 GLY A N 1
ATOM 1133 C CA . GLY A 1 139 ? -8.656 -6.123 -1.210 1.00 84.50 139 GLY A CA 1
ATOM 1134 C C . GLY A 1 139 ? -7.929 -4.826 -0.836 1.00 84.50 139 GLY A C 1
ATOM 1135 O O . GLY A 1 139 ? -7.528 -4.661 0.314 1.00 84.50 139 GLY A O 1
ATOM 1136 N N . CYS A 1 140 ? -7.740 -3.913 -1.790 1.00 91.81 140 CYS A N 1
ATOM 1137 C CA . CYS A 1 140 ? -7.085 -2.619 -1.598 1.00 91.81 140 CYS A CA 1
ATOM 1138 C C . CYS A 1 140 ? -8.011 -1.444 -1.953 1.00 91.81 140 CYS A C 1
ATOM 1140 O O . CYS A 1 140 ? -7.573 -0.288 -1.939 1.00 91.81 140 CYS A O 1
ATOM 1142 N N . HIS A 1 141 ? -9.270 -1.711 -2.319 1.00 92.62 141 HIS A N 1
ATOM 1143 C CA . HIS A 1 141 ? -10.249 -0.661 -2.559 1.00 92.62 141 HIS A CA 1
ATOM 1144 C C . HIS A 1 141 ? -10.775 -0.098 -1.242 1.00 92.62 141 HIS A C 1
ATOM 1146 O O . HIS A 1 141 ? -10.797 -0.767 -0.211 1.00 92.62 141 HIS A O 1
ATOM 1152 N N . ARG A 1 142 ? -11.265 1.145 -1.298 1.00 94.19 142 ARG A N 1
ATOM 1153 C CA . ARG A 1 142 ? -11.894 1.808 -0.153 1.00 94.19 142 ARG A CA 1
ATOM 1154 C C . ARG A 1 142 ? -13.014 0.957 0.457 1.00 94.19 142 ARG A C 1
ATOM 1156 O O . ARG A 1 142 ? -13.063 0.818 1.668 1.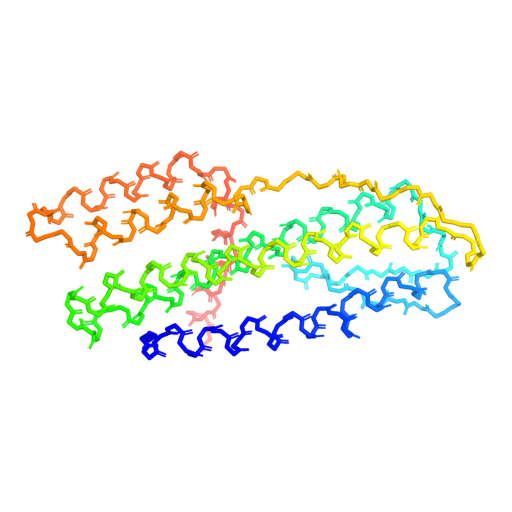00 94.19 142 ARG A O 1
ATOM 1163 N N . SER A 1 143 ? -13.845 0.336 -0.380 1.00 92.62 143 SER A N 1
ATOM 1164 C CA . SER A 1 143 ? -14.916 -0.568 0.056 1.00 92.62 143 SER A CA 1
ATOM 1165 C C . SER A 1 143 ? -14.407 -1.780 0.834 1.00 92.62 143 SER A C 1
ATOM 1167 O O . SER A 1 143 ? -15.046 -2.191 1.797 1.00 92.62 143 SER A O 1
ATOM 1169 N N . ASP A 1 144 ? -13.264 -2.343 0.439 1.00 91.50 144 ASP A N 1
ATOM 1170 C CA . ASP A 1 144 ? -12.675 -3.499 1.118 1.00 91.50 144 ASP A CA 1
ATOM 1171 C C . ASP A 1 144 ? -12.146 -3.079 2.494 1.00 91.50 144 ASP A C 1
ATOM 1173 O O . ASP A 1 144 ? -12.414 -3.733 3.499 1.00 91.50 144 ASP A O 1
ATOM 1177 N N . ILE A 1 145 ? -11.449 -1.939 2.540 1.00 94.19 145 ILE A N 1
ATOM 1178 C CA . ILE A 1 145 ? -10.901 -1.338 3.764 1.00 94.19 145 ILE A CA 1
ATOM 1179 C C . ILE A 1 145 ? -12.024 -0.979 4.747 1.00 94.19 145 ILE A C 1
ATOM 1181 O O . ILE A 1 145 ? -11.924 -1.297 5.933 1.00 94.19 145 ILE A O 1
ATOM 1185 N N . ASP A 1 146 ? -13.107 -0.365 4.264 1.00 94.38 146 ASP A N 1
ATOM 1186 C CA . ASP A 1 146 ? -14.288 -0.066 5.079 1.00 94.38 146 ASP A CA 1
ATOM 1187 C C . ASP A 1 146 ? -14.944 -1.367 5.582 1.00 94.38 146 ASP A C 1
ATOM 1189 O O . ASP A 1 146 ? -15.305 -1.459 6.753 1.00 94.38 146 ASP A O 1
ATOM 1193 N N . GLY A 1 147 ? -15.002 -2.417 4.754 1.00 90.75 147 GLY A N 1
ATOM 1194 C CA . GLY A 1 147 ? -15.496 -3.737 5.159 1.00 90.75 147 GLY A CA 1
ATOM 1195 C C . GLY A 1 147 ? -14.688 -4.372 6.300 1.00 90.75 147 GLY A C 1
ATOM 1196 O O . GLY A 1 147 ? -15.268 -4.932 7.235 1.00 90.75 147 GLY A O 1
ATOM 1197 N N . TYR A 1 148 ? -13.358 -4.244 6.276 1.00 89.38 148 TYR A N 1
ATOM 1198 C CA . TYR A 1 148 ? -12.496 -4.644 7.397 1.00 89.38 148 TYR A CA 1
ATOM 1199 C C . TYR A 1 148 ? -12.781 -3.825 8.661 1.00 89.38 148 TYR A C 1
ATOM 1201 O O . TYR A 1 148 ? -12.898 -4.380 9.757 1.00 89.38 148 TYR A O 1
ATOM 1209 N N . ALA A 1 149 ? -12.911 -2.506 8.517 1.00 93.94 149 ALA A N 1
ATOM 1210 C CA . ALA A 1 149 ? -13.194 -1.611 9.631 1.00 93.94 149 ALA A CA 1
ATOM 1211 C C . ALA A 1 149 ? -14.544 -1.935 10.289 1.00 93.94 149 ALA A C 1
ATOM 1213 O O . ALA A 1 149 ? -14.631 -2.015 11.516 1.00 93.94 149 ALA A O 1
ATOM 1214 N N . ASP A 1 150 ? -15.577 -2.202 9.491 1.00 91.88 150 ASP A N 1
ATOM 1215 C CA . ASP A 1 150 ? -16.900 -2.602 9.967 1.00 91.88 150 ASP A CA 1
ATOM 1216 C C . ASP A 1 150 ? -16.861 -3.938 10.721 1.00 91.88 150 ASP A C 1
ATOM 1218 O O . ASP A 1 150 ? -17.488 -4.078 11.778 1.00 91.88 150 ASP A O 1
ATOM 1222 N N . ALA A 1 151 ? -16.072 -4.907 10.242 1.00 89.00 151 ALA A N 1
ATOM 1223 C CA . ALA A 1 151 ? -15.866 -6.174 10.940 1.00 89.00 151 ALA A CA 1
ATOM 1224 C C . ALA A 1 151 ? -15.206 -5.972 12.320 1.00 89.00 151 ALA A C 1
ATOM 1226 O O . ALA A 1 151 ? -15.655 -6.553 13.316 1.00 89.00 151 ALA A O 1
ATOM 1227 N N . LEU A 1 152 ? -14.193 -5.102 12.411 1.00 89.44 152 LEU A N 1
ATOM 1228 C CA . LEU A 1 152 ? -13.554 -4.753 13.684 1.00 89.44 152 LEU A CA 1
ATOM 1229 C C . LEU A 1 152 ? -14.505 -3.997 14.618 1.00 89.44 152 LEU A C 1
ATOM 1231 O O . LEU A 1 1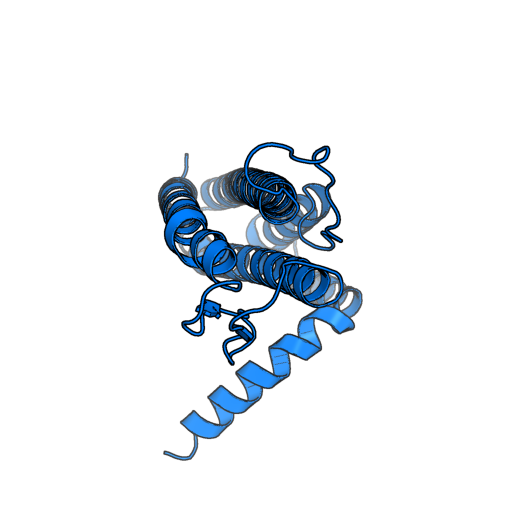52 ? -14.561 -4.302 15.811 1.00 89.44 152 LEU A O 1
ATOM 1235 N N . LEU A 1 153 ? -15.291 -3.053 14.095 1.00 91.50 153 LEU A N 1
ATOM 1236 C CA . LEU A 1 153 ? -16.297 -2.325 14.871 1.00 91.50 153 LEU A CA 1
ATOM 1237 C C . LEU A 1 153 ? -17.327 -3.282 15.478 1.00 91.50 153 LEU A C 1
ATOM 1239 O O . LEU A 1 153 ? -17.632 -3.174 16.667 1.00 91.50 153 LEU A O 1
ATOM 1243 N N . ALA A 1 154 ? -17.812 -4.252 14.703 1.00 88.31 154 ALA A N 1
ATOM 1244 C CA . ALA A 1 154 ? -18.736 -5.269 15.194 1.00 88.31 154 ALA A CA 1
ATOM 1245 C C . ALA A 1 154 ? -18.102 -6.180 16.264 1.00 88.31 154 ALA A C 1
ATOM 1247 O O . ALA A 1 154 ? -18.770 -6.587 17.212 1.00 88.31 154 ALA A O 1
ATOM 1248 N N . SER A 1 155 ? -16.810 -6.500 16.142 1.00 87.44 155 SER A N 1
ATOM 1249 C CA . SER A 1 155 ? -16.111 -7.361 17.105 1.00 87.44 155 SER A CA 1
ATOM 1250 C C . SER A 1 155 ? -15.807 -6.643 18.428 1.00 87.44 155 SER A C 1
ATOM 1252 O O . SER A 1 155 ? -16.086 -7.175 19.506 1.00 87.44 155 SER A O 1
ATOM 1254 N N . PHE A 1 156 ? -15.283 -5.415 18.363 1.00 86.38 156 PHE A N 1
ATOM 1255 C CA . PHE A 1 156 ? -14.700 -4.709 19.512 1.00 86.38 156 PHE A CA 1
ATOM 1256 C C . PHE A 1 156 ? -15.578 -3.610 20.117 1.00 86.38 156 PHE A C 1
ATOM 1258 O O . PHE A 1 156 ? -15.272 -3.137 21.220 1.00 86.38 156 PHE A O 1
ATOM 1265 N N . CYS A 1 157 ? -16.625 -3.174 19.411 1.00 85.88 157 CYS A N 1
ATOM 1266 C CA . CYS A 1 157 ? -17.444 -2.025 19.805 1.00 85.88 157 CYS A CA 1
ATOM 1267 C C . CYS A 1 157 ? -18.949 -2.306 19.886 1.00 85.88 157 CYS A C 1
ATOM 1269 O O . CYS A 1 157 ? -19.705 -1.366 20.148 1.00 85.88 157 CYS A O 1
ATOM 1271 N N . ASP A 1 158 ? -19.374 -3.553 19.682 1.00 82.44 158 ASP A N 1
ATOM 1272 C CA . ASP A 1 158 ? -20.760 -3.979 19.856 1.00 82.44 158 ASP A CA 1
ATOM 1273 C C . ASP A 1 158 ? -20.914 -4.734 21.191 1.00 82.44 158 ASP A C 1
ATOM 1275 O O . ASP A 1 158 ? -20.388 -5.839 21.381 1.00 82.44 158 ASP A O 1
ATOM 1279 N N . GLU A 1 159 ? -21.597 -4.103 22.150 1.00 61.44 159 GLU A N 1
ATOM 1280 C CA . GLU A 1 159 ? -21.804 -4.624 23.513 1.00 61.44 159 GLU A CA 1
ATOM 1281 C C . GLU A 1 159 ? -22.755 -5.833 23.533 1.00 61.44 159 GLU A C 1
ATOM 1283 O O . GLU A 1 159 ? -22.668 -6.669 24.430 1.00 61.44 159 GLU A O 1
ATOM 1288 N N . ASN A 1 160 ? -23.596 -5.983 22.500 1.00 54.47 160 ASN A N 1
ATOM 1289 C CA . ASN A 1 160 ? -24.549 -7.088 22.350 1.00 54.47 160 ASN A CA 1
ATOM 1290 C C . ASN A 1 160 ? -24.020 -8.256 21.500 1.00 54.47 160 ASN A C 1
ATOM 1292 O O . ASN A 1 160 ? -24.705 -9.270 21.342 1.00 54.47 160 ASN A O 1
ATOM 1296 N N . ALA A 1 161 ? -22.809 -8.147 20.944 1.00 52.72 161 ALA A N 1
ATOM 1297 C CA . ALA A 1 161 ? -22.209 -9.232 20.182 1.00 52.72 161 ALA A CA 1
ATOM 1298 C C . ALA A 1 161 ? -21.797 -10.363 21.135 1.00 52.72 161 ALA A C 1
ATOM 1300 O O . ALA A 1 161 ? -20.753 -10.310 21.790 1.00 52.72 161 ALA A O 1
ATOM 1301 N N . SER A 1 162 ? -22.610 -11.420 21.211 1.00 48.34 162 SER A N 1
ATOM 1302 C CA . SER A 1 162 ? -22.203 -12.656 21.879 1.00 48.34 162 SER A CA 1
ATOM 1303 C C . SER A 1 162 ? -20.885 -13.150 21.269 1.00 48.34 162 SER A C 1
ATOM 1305 O O . SER A 1 162 ? -20.667 -13.032 20.056 1.00 48.34 162 SER A O 1
ATOM 1307 N N . ALA A 1 163 ? -20.002 -13.724 22.092 1.00 52.19 163 ALA A N 1
ATOM 1308 C CA . ALA A 1 163 ? -18.700 -14.248 21.658 1.00 52.19 163 ALA A CA 1
ATOM 1309 C C . ALA A 1 163 ? -18.802 -15.238 20.470 1.00 52.19 163 ALA A C 1
ATOM 1311 O O . ALA A 1 163 ? -17.865 -15.376 19.689 1.00 52.19 163 ALA A O 1
ATOM 1312 N N . GLN A 1 164 ? -19.969 -15.865 20.291 1.00 45.59 164 GLN A N 1
ATOM 1313 C CA . GLN A 1 164 ? -20.309 -16.797 19.209 1.00 45.59 164 GLN A CA 1
ATOM 1314 C C . GLN A 1 164 ? -20.627 -16.117 17.860 1.00 45.59 164 GLN A C 1
ATOM 1316 O O . GLN A 1 164 ? -20.387 -16.696 16.799 1.00 45.59 164 GLN A O 1
ATOM 1321 N N . SER A 1 165 ? -21.134 -14.878 17.865 1.00 50.28 165 SER A N 1
ATOM 1322 C CA . SER A 1 165 ? -21.346 -14.097 16.631 1.00 50.28 165 SER A CA 1
ATOM 1323 C C . SER A 1 165 ? -20.037 -13.510 16.082 1.00 50.28 165 SER A C 1
ATOM 1325 O O . SER A 1 165 ? -19.879 -13.363 14.869 1.00 50.28 165 SER A O 1
ATOM 1327 N N . ARG A 1 166 ? -19.074 -13.238 16.977 1.00 48.16 166 ARG A N 1
ATOM 1328 C CA . ARG A 1 166 ? -17.743 -12.704 16.647 1.00 48.16 166 ARG A CA 1
ATOM 1329 C C . ARG A 1 166 ? -16.903 -13.724 15.876 1.00 48.16 166 ARG A C 1
ATOM 1331 O O . ARG A 1 166 ? -16.364 -13.404 14.821 1.00 48.16 166 ARG A O 1
ATOM 1338 N N . THR A 1 167 ? -16.858 -14.972 16.343 1.00 53.03 167 THR A N 1
ATOM 1339 C CA . THR A 1 167 ? -16.093 -16.044 15.683 1.00 53.03 167 THR A CA 1
ATOM 1340 C C . THR A 1 167 ? -16.714 -16.484 14.361 1.00 53.03 167 THR A C 1
ATOM 1342 O O . THR A 1 167 ? -15.987 -16.759 13.416 1.00 53.03 167 THR A O 1
ATOM 1345 N N . SER A 1 168 ? -18.043 -16.509 14.250 1.00 54.97 168 SER A N 1
ATOM 1346 C CA . SER A 1 168 ? -18.730 -16.942 13.025 1.00 54.97 168 SER A CA 1
ATOM 1347 C C . SER A 1 168 ? -18.639 -15.934 11.878 1.00 54.97 168 SER A C 1
ATOM 1349 O O . SER A 1 168 ? -18.521 -16.356 10.733 1.00 54.97 168 SER A O 1
ATOM 1351 N N . ARG A 1 169 ? -18.640 -14.622 12.149 1.00 55.53 169 ARG A N 1
ATOM 1352 C CA . ARG A 1 169 ? -18.497 -13.591 11.101 1.00 55.53 169 ARG A CA 1
ATOM 1353 C C . ARG A 1 169 ? -17.059 -13.428 10.619 1.00 55.53 169 ARG A C 1
ATOM 1355 O O . ARG A 1 169 ? -16.854 -13.298 9.419 1.00 55.53 169 ARG A O 1
ATOM 1362 N N . LEU A 1 170 ? -16.083 -13.511 11.523 1.00 53.88 170 LEU A N 1
ATOM 1363 C CA . LEU A 1 170 ? -14.663 -13.536 11.157 1.00 53.88 170 LEU A CA 1
ATOM 1364 C C . LEU A 1 170 ? -14.301 -14.820 10.417 1.00 53.88 170 LEU A C 1
ATOM 1366 O O . LEU A 1 170 ? -13.622 -14.755 9.402 1.00 53.88 170 LEU A O 1
ATOM 1370 N N . LYS A 1 171 ? -14.815 -15.970 10.871 1.00 56.84 171 LYS A N 1
ATOM 1371 C CA . LYS A 1 171 ? -14.668 -17.233 10.147 1.00 56.84 171 LYS A CA 1
ATOM 1372 C C . LYS A 1 171 ? -15.335 -17.161 8.779 1.00 56.84 171 LYS A C 1
ATOM 1374 O O . LYS A 1 171 ? -14.731 -17.580 7.815 1.00 56.84 171 LYS A O 1
ATOM 1379 N N . LYS A 1 172 ? -16.530 -16.576 8.670 1.00 60.12 172 LYS A N 1
ATOM 1380 C CA . LYS A 1 172 ? -17.195 -16.388 7.377 1.00 60.12 172 LYS A CA 1
ATOM 1381 C C . LYS A 1 172 ? -16.392 -15.478 6.449 1.00 60.12 172 LYS A C 1
ATOM 1383 O O . LYS A 1 172 ? -16.218 -15.828 5.299 1.00 60.12 172 LYS A O 1
ATOM 1388 N N . TRP A 1 173 ? -15.856 -14.360 6.936 1.00 63.69 173 TRP A N 1
ATOM 1389 C CA . TRP A 1 173 ? -14.979 -13.510 6.129 1.00 63.69 173 TRP A CA 1
ATOM 1390 C C . TRP A 1 173 ? -13.675 -14.235 5.747 1.00 63.69 173 TRP A C 1
ATOM 1392 O O . TRP A 1 173 ? -13.266 -14.173 4.594 1.00 63.69 173 TRP A O 1
ATOM 1402 N N . TYR A 1 174 ? -13.057 -14.974 6.673 1.00 56.12 174 TYR A N 1
ATOM 1403 C CA . TYR A 1 174 ? -11.881 -15.814 6.419 1.00 56.12 174 TYR A CA 1
ATOM 1404 C C . TYR A 1 174 ? -12.176 -16.917 5.395 1.00 56.12 174 TYR A C 1
ATOM 1406 O O . TYR A 1 174 ? -11.343 -17.163 4.535 1.00 56.12 174 TYR A O 1
ATOM 1414 N N . ASP A 1 175 ? -13.353 -17.544 5.462 1.00 60.84 175 ASP A N 1
ATOM 1415 C CA . ASP A 1 175 ? -13.828 -18.596 4.558 1.00 60.84 175 ASP A CA 1
ATOM 1416 C C . ASP A 1 175 ? -14.168 -18.004 3.168 1.00 60.84 175 ASP A C 1
ATOM 1418 O O . ASP A 1 175 ? -13.742 -18.524 2.137 1.00 60.84 175 ASP A O 1
ATOM 1422 N N . ASP A 1 176 ? -14.835 -16.847 3.127 1.00 60.72 176 ASP A N 1
ATOM 1423 C CA . ASP A 1 176 ? -15.158 -16.093 1.903 1.00 60.72 176 ASP A CA 1
ATOM 1424 C C . ASP A 1 176 ? -13.888 -15.530 1.229 1.00 60.72 176 ASP A C 1
ATOM 1426 O O . ASP A 1 176 ? -13.865 -15.282 0.023 1.00 60.72 176 ASP A O 1
ATOM 1430 N N . ASN A 1 177 ? -12.798 -15.387 1.990 1.00 58.09 177 ASN A N 1
ATOM 1431 C CA . ASN A 1 177 ? -11.475 -14.987 1.516 1.00 58.09 177 ASN A CA 1
ATOM 1432 C C . ASN A 1 177 ? -10.438 -16.120 1.663 1.00 58.09 177 ASN A C 1
ATOM 1434 O O . ASN A 1 177 ? -9.235 -15.868 1.630 1.00 58.09 177 ASN A O 1
ATOM 1438 N N . GLN A 1 178 ? -10.863 -17.384 1.787 1.00 46.56 178 GLN A N 1
ATOM 1439 C CA . GLN A 1 178 ? -9.989 -18.516 2.147 1.00 46.56 178 GLN A CA 1
ATOM 1440 C C . GLN A 1 178 ? -8.917 -18.800 1.097 1.00 46.56 178 GLN A C 1
ATOM 1442 O O . GLN A 1 178 ? -7.800 -19.210 1.424 1.00 46.56 178 GLN A O 1
ATOM 1447 N N . PHE A 1 179 ? -9.235 -18.526 -0.170 1.00 46.16 179 PHE A N 1
ATOM 1448 C CA . PHE A 1 179 ? -8.268 -18.548 -1.264 1.00 46.16 179 PHE A CA 1
ATOM 1449 C C . PHE A 1 179 ? -7.118 -17.545 -1.036 1.00 46.16 179 PHE A C 1
ATOM 1451 O O . PHE A 1 179 ? -5.976 -17.839 -1.378 1.00 46.16 179 PHE A O 1
ATOM 1458 N N . TRP A 1 180 ? -7.389 -16.406 -0.387 1.00 44.97 180 TRP A N 1
ATOM 1459 C CA . TRP A 1 180 ? -6.412 -15.361 -0.068 1.00 44.97 180 TRP A CA 1
ATOM 1460 C C . TRP A 1 180 ? -5.586 -15.658 1.193 1.00 44.97 180 TRP A C 1
ATOM 1462 O O . TRP A 1 180 ? -4.385 -15.369 1.214 1.00 44.97 180 TRP A O 1
ATOM 1472 N N . VAL A 1 181 ? -6.177 -16.280 2.223 1.00 48.88 181 VAL A N 1
ATOM 1473 C CA . VAL A 1 181 ? -5.491 -16.532 3.507 1.00 48.88 181 VAL A CA 1
ATOM 1474 C C . VAL A 1 181 ? -4.638 -17.810 3.505 1.00 48.88 181 VAL A C 1
ATOM 1476 O O . VAL A 1 181 ? -3.576 -17.843 4.131 1.00 48.88 181 VAL A O 1
ATOM 1479 N N . ASN A 1 182 ? -5.007 -18.837 2.729 1.00 40.91 182 ASN A N 1
ATOM 1480 C CA . ASN A 1 182 ? -4.228 -20.082 2.635 1.00 40.91 182 ASN A CA 1
ATOM 1481 C C . ASN A 1 182 ? -2.815 -19.887 2.047 1.00 40.91 182 ASN A C 1
ATOM 1483 O O . ASN A 1 182 ? -1.892 -20.611 2.418 1.00 40.91 182 ASN A O 1
ATOM 1487 N N . THR A 1 183 ? -2.597 -18.878 1.197 1.00 47.56 183 THR A N 1
ATOM 1488 C CA . THR A 1 183 ? -1.252 -18.509 0.714 1.00 47.56 183 THR A CA 1
ATOM 1489 C C . THR A 1 183 ? -0.349 -17.902 1.794 1.00 47.56 183 THR A C 1
ATOM 1491 O O . THR A 1 183 ? 0.869 -18.034 1.709 1.00 47.56 183 THR A O 1
ATOM 1494 N N . LEU A 1 184 ? -0.917 -17.260 2.821 1.00 41.81 184 LEU A N 1
ATOM 1495 C CA . LEU A 1 184 ? -0.172 -16.694 3.957 1.00 41.81 184 LEU A CA 1
ATOM 1496 C C . LEU A 1 184 ? 0.002 -17.709 5.101 1.00 41.81 184 LEU A C 1
ATOM 1498 O O . LEU A 1 184 ? 1.048 -17.726 5.752 1.00 41.81 184 LEU A O 1
ATOM 1502 N N . GLY A 1 185 ? -0.964 -18.614 5.295 1.00 35.00 185 GLY A N 1
ATOM 1503 C CA . GLY A 1 185 ? -0.932 -19.647 6.340 1.00 35.00 185 GLY A CA 1
ATOM 1504 C C . GLY A 1 185 ? 0.241 -20.635 6.243 1.00 35.00 185 GLY A C 1
ATOM 1505 O O . GLY A 1 185 ? 0.714 -21.124 7.268 1.00 35.00 185 GLY A O 1
ATOM 1506 N N . ILE A 1 186 ? 0.783 -20.876 5.042 1.00 42.69 186 ILE A N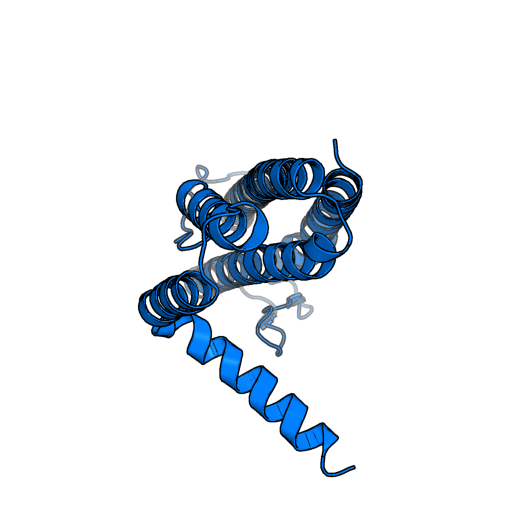 1
ATOM 1507 C CA . ILE A 1 186 ? 1.952 -21.758 4.848 1.00 42.69 186 ILE A CA 1
ATOM 1508 C C . ILE A 1 186 ? 3.233 -21.151 5.454 1.00 42.69 186 ILE A C 1
ATOM 1510 O O . ILE A 1 186 ? 4.097 -21.886 5.931 1.00 42.69 186 ILE A O 1
ATOM 1514 N N . VAL A 1 187 ? 3.357 -19.818 5.505 1.00 44.78 187 VAL A N 1
ATOM 1515 C CA . VAL A 1 187 ? 4.561 -19.150 6.038 1.00 44.78 187 VAL A CA 1
ATOM 1516 C C . VAL A 1 187 ? 4.578 -19.163 7.570 1.00 44.78 187 VAL A C 1
ATOM 1518 O O . VAL A 1 187 ? 5.631 -19.369 8.171 1.00 44.78 187 VAL A O 1
ATOM 1521 N N . ILE A 1 188 ? 3.416 -19.025 8.214 1.00 42.78 188 ILE A N 1
ATOM 1522 C CA . ILE A 1 188 ? 3.309 -19.057 9.682 1.00 42.78 188 ILE A CA 1
ATOM 1523 C C . ILE A 1 188 ? 3.442 -20.495 10.207 1.00 42.78 188 ILE A C 1
ATOM 1525 O O . ILE A 1 188 ? 4.141 -20.721 11.194 1.00 42.78 188 ILE A O 1
ATOM 1529 N N . GLY A 1 189 ? 2.882 -21.487 9.500 1.00 32.53 189 GLY A N 1
ATOM 1530 C CA . GLY A 1 189 ? 3.019 -22.902 9.869 1.00 32.53 189 GLY A CA 1
ATOM 1531 C C . GLY A 1 189 ? 4.471 -23.402 9.912 1.00 32.53 189 GLY A C 1
ATOM 1532 O O . GLY A 1 189 ? 4.805 -24.238 10.749 1.00 32.53 189 GLY A O 1
ATOM 1533 N N . LEU A 1 190 ? 5.361 -22.855 9.074 1.00 36.84 190 LEU A N 1
ATOM 1534 C CA . LEU A 1 190 ? 6.790 -23.199 9.080 1.00 36.84 190 LEU A CA 1
ATOM 1535 C C . LEU A 1 190 ? 7.593 -22.463 10.167 1.00 36.84 190 LEU A C 1
ATOM 1537 O O . LEU A 1 190 ? 8.548 -23.031 10.697 1.00 36.84 190 LEU A O 1
ATOM 1541 N N . ALA A 1 191 ? 7.199 -21.244 10.551 1.00 39.66 191 ALA A N 1
ATOM 1542 C CA . ALA A 1 191 ? 7.858 -20.507 11.634 1.00 39.66 191 ALA A CA 1
ATOM 1543 C C . ALA A 1 191 ? 7.590 -21.143 13.013 1.00 39.66 191 ALA A C 1
ATOM 1545 O O . ALA A 1 191 ? 8.493 -21.223 13.845 1.00 39.66 191 ALA A O 1
ATOM 1546 N N . SER A 1 192 ? 6.383 -21.671 13.237 1.00 33.03 192 SER A N 1
ATOM 1547 C CA . SER A 1 192 ? 6.042 -22.375 14.482 1.00 33.03 192 SER A CA 1
ATOM 1548 C C . SER A 1 192 ? 6.706 -23.755 14.593 1.00 33.03 192 SER A C 1
ATOM 1550 O O . SER A 1 192 ? 7.071 -24.176 15.689 1.00 33.03 192 SER A O 1
ATOM 1552 N N . LEU A 1 193 ? 6.932 -24.449 13.472 1.00 33.59 193 LEU A N 1
ATOM 1553 C CA . LEU A 1 193 ? 7.614 -25.750 13.463 1.00 33.59 193 LEU A CA 1
ATOM 1554 C C . LEU A 1 193 ? 9.133 -25.644 13.683 1.00 33.59 193 LEU A C 1
ATOM 1556 O O . LEU A 1 193 ? 9.712 -26.547 14.279 1.00 33.59 193 LEU A O 1
ATOM 1560 N N . LEU A 1 194 ? 9.776 -24.539 13.288 1.00 35.28 194 LEU A N 1
ATOM 1561 C CA . LEU A 1 194 ? 11.206 -24.313 13.555 1.00 35.28 194 LEU A CA 1
ATOM 1562 C C . LEU A 1 194 ? 11.491 -23.828 14.986 1.00 35.28 194 LEU A C 1
ATOM 1564 O O . LEU A 1 194 ? 12.550 -24.136 15.523 1.00 35.28 194 LEU A O 1
ATOM 1568 N N . ALA A 1 195 ? 10.542 -23.147 15.636 1.00 38.50 195 ALA A N 1
ATOM 1569 C CA . ALA A 1 195 ? 10.676 -22.705 17.030 1.00 38.50 195 ALA A CA 1
ATOM 1570 C C . ALA A 1 195 ? 10.466 -23.825 18.070 1.00 38.50 195 ALA A C 1
ATOM 1572 O O . ALA A 1 195 ? 10.675 -23.599 19.257 1.00 38.50 195 ALA A O 1
ATOM 1573 N N . THR A 1 196 ? 10.051 -25.022 17.641 1.00 38.59 196 THR A N 1
ATOM 1574 C CA . THR A 1 196 ? 9.818 -26.172 18.537 1.00 38.59 196 THR A CA 1
ATOM 1575 C C . THR A 1 196 ? 10.908 -27.253 18.408 1.00 38.59 196 THR A C 1
ATOM 1577 O O . THR A 1 196 ? 10.847 -28.270 19.092 1.00 38.59 196 THR A O 1
ATOM 1580 N N . VAL A 1 197 ? 11.899 -27.061 17.523 1.00 42.91 197 VAL A N 1
ATOM 1581 C CA . VAL A 1 197 ? 12.968 -28.044 17.221 1.00 42.91 197 VAL A CA 1
ATOM 1582 C C . VAL A 1 197 ? 14.386 -27.468 17.452 1.00 42.91 197 VAL A C 1
ATOM 1584 O O . VAL A 1 197 ? 15.380 -28.110 17.123 1.00 42.91 197 VAL A O 1
ATOM 1587 N N . LEU A 1 198 ? 14.503 -26.292 18.074 1.00 39.41 198 LEU A N 1
ATOM 1588 C CA . LEU A 1 198 ? 15.758 -25.696 18.564 1.00 39.41 198 LEU A CA 1
ATOM 1589 C C . LEU A 1 198 ? 15.635 -25.392 20.057 1.00 39.41 198 LEU A C 1
ATOM 1591 O O . LEU A 1 198 ? 16.646 -25.589 20.765 1.00 39.41 198 LEU A O 1
#

Radius of gyration: 19.5 Å; chains: 1; bounding box: 49×41×51 Å

Foldseek 3Di:
DFPLLVVVLVVLVVVLVCCVVQALVLLLCLLAQDWRFHDQVLPGTDTHHNDACDDPNVVSLQNSLLVVLLVVLVVSLVVLLVCLVVDDLVSNLVSLVSSLVSSLVSLVSSQVSSQVSSQVSPDPNPDTDDRDRPHPNVCSHSVNSVVSSVLSCLQRNDPPDDPVNNCVVVVVVCVVCVVVVVSVVVVVVVVVVVVVVD